Protein 5JBN (pdb70)

InterPro domains:
  IPR001980 Phosphopantetheine adenylyltransferase [MF_00151] (3-159)
  IPR001980 Phosphopantetheine adenylyltransferase [PR01020] (3-21)
  IPR001980 Phosphopantetheine adenylyltransferase [PR01020] (21-42)
  IPR001980 Phosphopantetheine adenylyltransferase [PR01020] (50-74)
  IPR001980 Phosphopantetheine adenylyltransferase [PR01020] (86-102)
  IPR001980 Phosphopantetheine adenylyltransferase [PR01020] (113-135)
  IPR001980 Phosphopantetheine adenylyltransferase [TIGR01510] (4-157)
  IPR001980 Phosphopantetheine adenylyltransferase [cd02163] (4-156)
  IPR004821 Cytidyltransferase-like domain [PF01467] (6-134)
  IPR004821 Cytidyltransferase-like domain [TIGR00125] (4-62)
  IPR014729 Rossmann-like alpha/beta/alpha sandwich fold [G3DSA:3.40.50.620] (1-159)

GO terms:
  GO:0004595 pantetheine-phosphate adenylyltransferase activity (F, EXP)
  GO:0005515 protein binding (F, IPI)
  GO:0004595 pantetheine-phosphate adenylyltransferase activity (F, IDA)
  GO:0015937 coenzyme A biosynthetic process (P, IDA)
  GO:0042802 identical protein binding (F, IDA)

B-factor: mean 29.37, std 10.92, range [15.52, 68.64]

Radius of gyration: 21.49 Å; Cα contacts (8 Å, |Δi|>4): 558; chains: 2; bounding box: 69×44×44 Å

Solvent-accessible surface area: 15123 Å² total; per-residue (Å²): 163,39,80,0,0,13,12,26,36,8,9,0,2,14,30,11,45,31,20,6,0,36,36,0,18,124,12,7,78,46,0,0,0,0,0,22,22,21,107,103,140,177,39,50,3,77,54,150,64,4,26,54,18,0,93,116,12,4,76,131,22,80,47,20,83,16,30,33,11,103,69,93,25,0,68,25,0,96,119,58,136,1,49,0,0,0,39,29,0,56,29,81,24,97,12,87,110,34,3,120,58,2,46,108,9,41,140,58,4,90,98,4,15,5,0,0,0,1,4,28,144,98,34,5,120,53,46,26,77,84,4,42,80,49,13,146,103,177,33,124,10,57,101,45,9,22,110,34,0,35,90,28,5,86,58,50,48,90,126,111,122,57,64,0,0,14,10,26,22,8,8,0,1,4,30,10,43,36,26,7,0,39,36,0,26,117,12,4,56,46,0,0,0,0,0,23,22,20,108,108,142,181,38,51,4,74,47,150,64,6,25,46,12,0,89,108,25,5,69,182,43,82,77,20,66,16,33,32,13,99,76,86,26,1,60,26,0,102,94,40,134,1,51,0,0,0,39,30,1,52,40,77,23,98,23,75,119,36,10,124,58,3,40,109,10,32,144,64,9,80,115,3,16,5,0,0,0,0,5,24,156,105,27,11,150,14,42,25,80,98,6,35,67,52,9,129,132,152,29,116,8,67,101,62,8,21,76,30,0,45,122,24,3,124,88,93,98

Secondary structure (DSSP, 8-state):
--EEEEEE--TT--HHHHHHHHHHHHHSSEEEEEEE--GGG--SS-HHHHHHHHHHHTTT-TTEEEEEE-S-HHHHHHHTT--EEEEE--TT--HHHHHHHHHHHHHH-TTSEEEEE---GGGSS--HHHHHHHHHTT---GGGS-HHHHHHHHHHHHH-/--EEEEEE--TT--HHHHHHHHHHHHHSSEEEEEEE--GGG--SS-HHHHHHHHHHHTTT-TTEEEEEE-S-HHHHHHHTT--EEEEE--TTS-HHHHHHHHHHHHHH-TTSEEEEE---GGGSS--HHHHHHHHHTT---GGGS-HHHHHHHHHH-

Foldseek 3Di:
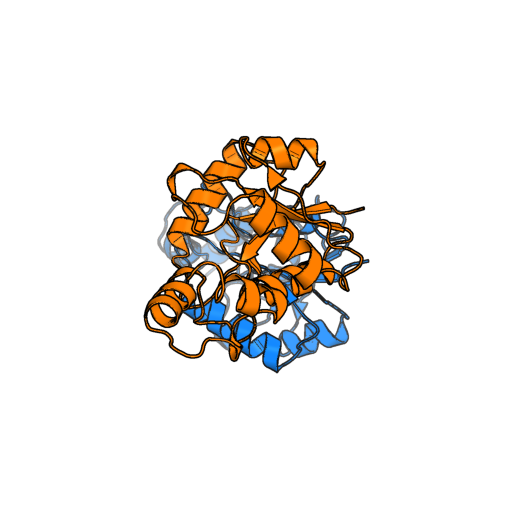DAEEEEEDQPLDPWPQNVQQVVVVVVPGVAYEDEHEQPVVVVRLDGPVVRQVQVCVSCVVPVRYHYYYDHDDPLVVCVVVVHQEYEAEDADPDPVVVVVVVQVVSCVVPVSRHYDYDYGDPVQRDDDVVVLLVQVLVPHDNVVTHDPVVVVVSVVSSVVD/DAEEEEEDQPLPPKVQNVQQVVVVVVPGVAYEDEHEQPVVVVRLDGQVRRQVQVCVVCVVVVRYHYYYDHDDVLVVCVVVVHQEYEDEDAPPDPVVVVVVVQVVSCVSPVSRHYDY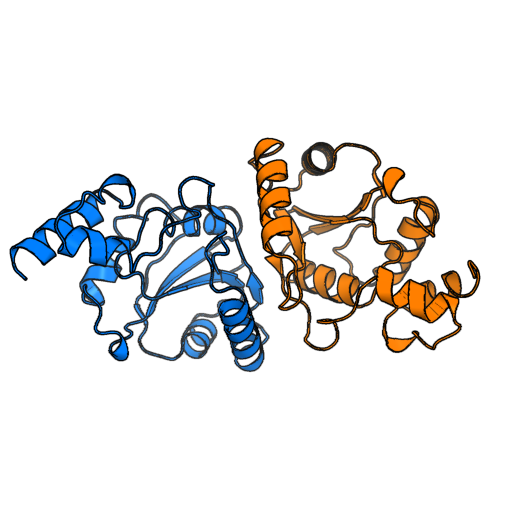DYGDPVCRPDDPVVLLVCVVVVHDPPVIHDPSVVVVSVVSD

Sequence (317 aa):
QKRAIYPGTFDPITNGHIIDDIVTRATQMMFDHVILAIAASPSKKPMFTLEERVALAQQQATAHLGNVEVVVGFSDLMANFARNQHATVLIRGLRAVADFEYEMQLAHMNRHLMPELESVFLLMPSKEWSFISSSSSLVKEVARHQGDVTHFLPENVHQALMAKLAVDQKKRAIYPGTFDPITNGHIDIVTRATQMMFDHVILAIAASPSKKPMFTLEERVALAQQATAHLGNVEVVVGFSDLMANFARNQHATVLIRGLRAVADFEYEMQLAHMNRHLMPELESVVFLMPSSKEWSSFISSSLVKEVARHQGDVTHFLPENVHQALMMAKL

Structure (mmCIF, N/CA/C/O backbone):
data_5JBN
#
_entry.id   5JBN
#
_cell.length_a   136.176
_cell.length_b   136.176
_cell.length_c   136.176
_cell.angle_alpha   90.00
_cell.angle_beta   90.00
_cell.angle_gamma   90.00
#
_symmetry.space_group_name_H-M   'I 2 3'
#
loop_
_entity.id
_entity.type
_entity.pdbx_description
1 polymer 'Phosphopantetheine adenylyltransferase'
2 non-polymer 'SULFATE ION'
3 non-polymer 'DIMETHYL SULFOXIDE'
4 water water
#
loop_
_atom_site.group_PDB
_atom_site.id
_atom_site.type_symbol
_atom_site.label_atom_id
_atom_site.label_alt_id
_atom_site.label_comp_id
_atom_site.label_asym_id
_atom_site.label_entity_id
_atom_site.label_seq_id
_atom_site.pdbx_PDB_ins_code
_atom_site.Cartn_x
_atom_site.Cartn_y
_atom_site.Cartn_z
_atom_site.occupancy
_atom_site.B_iso_or_equiv
_atom_site.auth_seq_id
_atom_site.auth_comp_id
_atom_site.auth_asym_id
_atom_site.auth_atom_id
_atom_site.pdbx_PDB_model_num
ATOM 1 N N . GLN A 1 5 ? 33.460 124.983 200.312 1.00 54.97 2 GLN A N 1
ATOM 2 C CA . GLN A 1 5 ? 32.226 124.564 199.656 1.00 54.60 2 GLN A CA 1
ATOM 3 C C . GLN A 1 5 ? 32.353 123.155 199.066 1.00 51.12 2 GLN A C 1
ATOM 4 O O . GLN A 1 5 ? 32.379 122.176 199.814 1.00 52.03 2 GLN A O 1
ATOM 10 N N . LYS A 1 6 ? 32.440 123.049 197.738 1.00 47.38 3 LYS A N 1
ATOM 11 C CA . LYS A 1 6 ? 32.467 121.736 197.099 1.00 41.84 3 LYS A CA 1
ATOM 12 C C . LYS A 1 6 ? 33.810 121.050 197.331 1.00 36.49 3 LYS A C 1
ATOM 13 O O . LYS A 1 6 ? 34.872 121.628 197.077 1.00 36.51 3 LYS A O 1
ATOM 19 N N . ARG A 1 7 ? 33.758 119.812 197.816 1.00 29.99 4 ARG A N 1
ATOM 20 C CA . ARG A 1 7 ? 34.937 118.967 197.954 1.00 28.60 4 ARG A CA 1
ATOM 21 C C . ARG A 1 7 ? 34.912 117.928 196.844 1.00 23.66 4 ARG A C 1
ATOM 22 O O . ARG A 1 7 ? 33.967 117.136 196.748 1.00 22.23 4 ARG A O 1
ATOM 30 N N . ALA A 1 8 ? 35.938 117.943 196.004 1.00 20.70 5 ALA A N 1
ATOM 31 C CA . ALA A 1 8 ? 36.028 117.034 194.880 1.00 19.04 5 ALA A CA 1
ATOM 32 C C . ALA A 1 8 ? 37.146 116.034 195.132 1.00 20.69 5 ALA A C 1
ATOM 33 O O . ALA A 1 8 ? 38.164 116.371 195.737 1.00 24.88 5 ALA A O 1
ATOM 35 N N . ILE A 1 9 ? 36.945 114.802 194.686 1.00 17.59 6 ILE A N 1
ATOM 36 C CA . ILE A 1 9 ? 37.974 113.776 194.746 1.00 17.19 6 ILE A CA 1
ATOM 37 C C . ILE A 1 9 ? 38.359 113.414 193.317 1.00 16.54 6 ILE A C 1
ATOM 38 O O . ILE A 1 9 ? 37.490 113.275 192.445 1.00 17.70 6 ILE A O 1
ATOM 43 N N . TYR A 1 10 ? 39.663 113.283 193.070 1.00 16.86 7 TYR A N 1
ATOM 44 C CA . TYR A 1 10 ? 40.197 112.901 191.760 1.00 17.02 7 TYR A CA 1
ATOM 45 C C . TYR A 1 10 ? 41.011 111.641 192.017 1.00 16.84 7 TYR A C 1
ATOM 46 O O . TYR A 1 10 ? 42.207 111.724 192.338 1.00 17.87 7 TYR A O 1
ATOM 55 N N . PRO A 1 11 ? 40.404 110.458 191.900 1.00 17.11 8 PRO A N 1
ATOM 56 C CA . PRO A 1 11 ? 41.084 109.222 192.297 1.00 17.66 8 PRO A CA 1
ATOM 57 C C . PRO A 1 11 ? 41.687 108.462 191.131 1.00 17.98 8 PRO A C 1
ATOM 58 O O . PRO A 1 11 ? 41.234 108.592 189.988 1.00 19.94 8 PRO A O 1
ATOM 62 N N . GLY A 1 12 ? 42.700 107.657 191.427 1.00 17.86 9 GLY A N 1
ATOM 63 C CA . GLY A 1 12 ? 43.321 106.806 190.434 1.00 18.61 9 GLY A CA 1
ATOM 64 C C . GLY A 1 12 ? 44.537 106.140 191.034 1.00 18.17 9 GLY A C 1
ATOM 65 O O . GLY A 1 12 ? 44.845 106.307 192.217 1.00 19.16 9 GLY A O 1
ATOM 66 N N . THR A 1 13 ? 45.225 105.369 190.196 1.00 19.52 10 THR A N 1
ATOM 67 C CA . THR A 1 13 ? 46.448 104.727 190.662 1.00 21.17 10 THR A CA 1
ATOM 68 C C . THR A 1 13 ? 47.670 105.634 190.570 1.00 20.71 10 THR A C 1
ATOM 69 O O . THR A 1 13 ? 48.631 105.414 191.314 1.00 21.41 10 THR A O 1
ATOM 73 N N . PHE A 1 14 ? 47.666 106.618 189.672 1.00 20.16 11 PHE A N 1
ATOM 74 C CA . PHE A 1 14 ? 48.743 107.607 189.542 1.00 20.27 11 PHE A CA 1
ATOM 75 C C . PHE A 1 14 ? 50.123 106.963 189.637 1.00 21.13 11 PHE A C 1
ATOM 76 O O . PHE A 1 14 ? 50.934 107.287 190.506 1.00 22.11 11 PHE A O 1
ATOM 84 N N . ASP A 1 15 ? 50.377 106.040 188.712 1.00 21.12 12 ASP A N 1
ATOM 85 C CA . ASP A 1 15 ? 51.557 105.185 188.776 1.00 21.98 12 ASP A CA 1
ATOM 86 C C . ASP A 1 15 ? 52.414 105.283 187.519 1.00 20.97 12 ASP A C 1
ATOM 87 O O . ASP A 1 15 ? 52.410 104.369 186.692 1.00 23.98 12 ASP A O 1
ATOM 92 N N . PRO A 1 16 ? 53.155 106.385 187.355 1.00 20.97 13 PRO A N 1
ATOM 93 C CA . PRO A 1 16 ? 53.210 107.587 188.183 1.00 20.30 13 PRO A CA 1
ATOM 94 C C . PRO A 1 16 ? 52.266 108.655 187.629 1.00 21.33 13 PRO A C 1
ATOM 95 O O . PRO A 1 16 ? 51.676 108.491 186.547 1.00 21.03 13 PRO A O 1
ATOM 99 N N . ILE A 1 17 ? 52.138 109.757 188.372 1.00 20.32 14 ILE A N 1
ATOM 100 C CA . ILE A 1 17 ? 51.411 110.909 187.860 1.00 19.68 14 ILE A CA 1
ATOM 101 C C . ILE A 1 17 ? 52.073 111.425 186.585 1.00 19.41 14 ILE A C 1
ATOM 102 O O . ILE A 1 17 ? 53.306 111.514 186.486 1.00 20.84 14 ILE A O 1
ATOM 107 N N . THR A 1 18 ? 51.248 111.766 185.594 1.00 19.07 15 THR A N 1
ATOM 108 C CA . THR A 1 18 ? 51.723 112.230 184.299 1.00 19.72 15 THR A CA 1
ATOM 109 C C . THR A 1 18 ? 51.246 113.656 184.052 1.00 19.08 15 THR A C 1
ATOM 110 O O . THR A 1 18 ? 50.423 114.202 184.793 1.00 20.21 15 THR A O 1
ATOM 114 N N . ASN A 1 19 ? 51.742 114.243 182.959 1.00 18.35 16 ASN A N 1
ATOM 115 C CA . ASN A 1 19 ? 51.308 115.583 182.585 1.00 19.59 16 ASN A CA 1
ATOM 116 C C . ASN A 1 19 ? 49.818 115.643 182.293 1.00 19.94 16 ASN A C 1
ATOM 117 O O . ASN A 1 19 ? 49.186 116.675 182.538 1.00 19.74 16 ASN A O 1
ATOM 122 N N . GLY A 1 20 ? 49.243 114.565 181.764 1.00 18.78 17 GLY A N 1
ATOM 123 C CA . GLY A 1 20 ? 47.808 114.551 181.538 1.00 18.62 17 GLY A CA 1
ATOM 124 C C . GLY A 1 20 ? 47.027 114.647 182.834 1.00 18.12 17 GLY A C 1
ATOM 125 O O . GLY A 1 20 ? 46.025 115.365 182.915 1.00 19.01 17 GLY A O 1
ATOM 126 N N . HIS A 1 21 ? 47.483 113.936 183.871 1.00 18.40 18 HIS A N 1
ATOM 127 C CA . HIS A 1 21 ? 46.832 114.020 185.176 1.00 19.00 18 HIS A CA 1
ATOM 128 C C . HIS A 1 21 ? 46.995 115.405 185.784 1.00 18.14 18 HIS A C 1
ATOM 129 O O . HIS A 1 21 ? 46.067 115.923 186.416 1.00 19.21 18 HIS A O 1
ATOM 136 N N A ILE A 1 22 ? 48.185 115.999 185.624 0.65 18.43 19 ILE A N 1
ATOM 137 N N B ILE A 1 22 ? 48.161 116.028 185.615 0.35 18.24 19 ILE A N 1
ATOM 138 C CA A ILE A 1 22 ? 48.412 117.369 186.081 0.65 19.91 19 ILE A CA 1
ATOM 139 C CA B ILE A 1 22 ? 48.323 117.380 186.142 0.35 18.86 19 ILE A CA 1
ATOM 140 C C A ILE A 1 22 ? 47.426 118.317 185.414 0.65 18.75 19 ILE A C 1
ATOM 141 C C B ILE A 1 22 ? 47.376 118.342 185.441 0.35 18.81 19 ILE A C 1
ATOM 142 O O A ILE A 1 22 ? 46.817 119.173 186.066 0.65 20.29 19 ILE A O 1
ATOM 143 O O B ILE A 1 22 ? 46.822 119.257 186.061 0.35 20.07 19 ILE A O 1
ATOM 152 N N A ASP A 1 23 ? 47.260 118.172 184.098 0.65 17.99 20 ASP A N 1
ATOM 153 N N B ASP A 1 23 ? 47.163 118.140 184.141 0.35 18.60 20 ASP A N 1
ATOM 154 C CA A ASP A 1 23 ? 46.277 118.955 183.356 0.65 17.16 20 ASP A CA 1
ATOM 155 C CA B ASP A 1 23 ? 46.257 119.009 183.401 0.35 18.80 20 ASP A CA 1
ATOM 156 C C A ASP A 1 23 ? 44.896 118.844 184.001 0.65 17.42 20 ASP A C 1
ATOM 157 C C B ASP A 1 23 ? 44.820 118.838 183.878 0.35 18.48 20 ASP A C 1
ATOM 158 O O A ASP A 1 23 ? 44.266 119.860 184.333 0.65 16.76 20 ASP A O 1
ATOM 159 O O B ASP A 1 23 ? 44.062 119.813 183.956 0.35 19.92 20 ASP A O 1
ATOM 168 N N . ILE A 1 24 ? 44.429 117.610 184.224 1.00 17.75 21 ILE A N 1
ATOM 169 C CA . ILE A 1 24 ? 43.072 117.398 184.726 1.00 17.86 21 ILE A CA 1
ATOM 170 C C . ILE A 1 24 ? 42.915 117.985 186.121 1.00 17.92 21 ILE A C 1
ATOM 171 O O . ILE A 1 24 ? 41.923 118.658 186.415 1.00 19.42 21 ILE A O 1
ATOM 176 N N . VAL A 1 25 ? 43.888 117.740 187.005 1.00 18.55 22 VAL A N 1
ATOM 177 C CA . VAL A 1 25 ? 43.722 118.249 188.364 1.00 18.73 22 VAL A CA 1
ATOM 178 C C . VAL A 1 25 ? 43.778 119.769 188.380 1.00 19.75 22 VAL A C 1
ATOM 179 O O . VAL A 1 25 ? 43.100 120.407 189.196 1.00 21.66 22 VAL A O 1
ATOM 183 N N . THR A 1 26 ? 44.553 120.374 187.468 1.00 19.81 23 THR A N 1
ATOM 184 C CA . THR A 1 26 ? 44.583 121.830 187.368 1.00 20.59 23 THR A CA 1
ATOM 185 C C . THR A 1 26 ? 43.217 122.373 186.959 1.00 21.61 23 THR A C 1
ATOM 186 O O . THR A 1 26 ? 42.715 123.328 187.557 1.00 22.90 23 THR A O 1
ATOM 190 N N . ARG A 1 27 ? 42.583 121.756 185.957 1.00 19.66 24 ARG A N 1
ATOM 191 C CA . ARG A 1 27 ? 41.232 122.167 185.578 1.00 21.10 24 ARG A CA 1
ATOM 192 C C . ARG A 1 27 ? 40.255 121.989 186.733 1.00 21.97 24 ARG A C 1
ATOM 193 O O . ARG A 1 27 ? 39.363 122.823 186.939 1.00 23.40 24 ARG A O 1
ATOM 201 N N . ALA A 1 28 ? 40.401 120.906 187.495 1.00 21.02 25 ALA A N 1
ATOM 202 C CA . ALA A 1 28 ? 39.480 120.646 188.595 1.00 21.78 25 ALA A CA 1
ATOM 203 C C . ALA A 1 28 ? 39.593 121.715 189.676 1.00 24.52 25 ALA A C 1
ATOM 204 O O . ALA A 1 28 ? 38.577 122.158 190.228 1.00 26.00 25 ALA A O 1
ATOM 206 N N . THR A 1 29 ? 40.817 122.151 189.990 1.00 27.01 26 THR A N 1
ATOM 207 C CA . THR A 1 29 ? 40.980 123.173 191.021 1.00 29.23 26 THR A CA 1
ATOM 208 C C . THR A 1 29 ? 40.464 124.527 190.578 1.00 30.28 26 THR A C 1
ATOM 209 O O . THR A 1 29 ? 40.141 125.363 191.429 1.00 33.24 26 THR A O 1
ATOM 213 N N . GLN A 1 30 ? 40.394 124.771 189.272 1.00 29.71 27 GLN A N 1
ATOM 214 C CA . GLN A 1 30 ? 39.818 126.023 188.801 1.00 32.71 27 GLN A CA 1
ATOM 215 C C . GLN A 1 30 ? 38.303 126.013 188.940 1.00 31.25 27 GLN A C 1
ATOM 216 O O . GLN A 1 30 ? 37.677 127.080 189.000 1.00 33.59 27 GLN A O 1
ATOM 222 N N A MET A 1 31 ? 37.715 124.825 189.058 0.81 29.00 28 MET A N 1
ATOM 223 N N B MET A 1 31 ? 37.694 124.833 188.991 0.19 29.38 28 MET A N 1
ATOM 224 C CA A MET A 1 31 ? 36.273 124.635 189.077 0.81 27.59 28 MET A CA 1
ATOM 225 C CA B MET A 1 31 ? 36.249 124.748 189.151 0.19 27.73 28 MET A CA 1
ATOM 226 C C A MET A 1 31 ? 35.709 124.408 190.473 0.81 27.09 28 MET A C 1
ATOM 227 C C B MET A 1 31 ? 35.844 124.666 190.616 0.19 27.17 28 MET A C 1
ATOM 228 O O A MET A 1 31 ? 34.581 124.828 190.746 0.81 28.62 28 MET A O 1
ATOM 229 O O B MET A 1 31 ? 34.981 125.419 191.073 0.19 27.30 28 MET A O 1
ATOM 238 N N . PHE A 1 32 ? 36.463 123.759 191.358 1.00 26.13 29 PHE A N 1
ATOM 239 C CA . PHE A 1 32 ? 35.980 123.359 192.669 1.00 27.20 29 PHE A CA 1
ATOM 240 C C . PHE A 1 32 ? 36.916 123.861 193.762 1.00 30.89 29 PHE A C 1
ATOM 241 O O . PHE A 1 32 ? 38.117 124.031 193.545 1.00 32.79 29 PHE A O 1
ATOM 249 N N . ASP A 1 33 ? 36.349 124.102 194.950 1.00 34.54 30 ASP A N 1
ATOM 250 C CA . ASP A 1 33 ? 37.091 124.803 195.997 1.00 40.17 30 ASP A CA 1
ATOM 251 C C . ASP A 1 33 ? 38.244 123.967 196.543 1.00 38.58 30 ASP A C 1
ATOM 252 O O . ASP A 1 33 ? 39.330 124.495 196.808 1.00 38.52 30 ASP A O 1
ATOM 257 N N . HIS A 1 34 ? 38.028 122.670 196.741 1.00 35.07 31 HIS A N 1
ATOM 258 C CA . HIS A 1 34 ? 39.057 121.802 197.288 1.00 34.65 31 HIS A CA 1
ATOM 259 C C . HIS A 1 34 ? 39.059 120.502 196.507 1.00 28.38 31 HIS A C 1
ATOM 260 O O . HIS A 1 34 ? 38.000 119.910 196.291 1.00 25.43 31 HIS A O 1
ATOM 267 N N . VAL A 1 35 ? 40.242 120.054 196.099 1.00 26.82 32 VAL A N 1
ATOM 268 C CA . VAL A 1 35 ? 40.388 118.823 195.331 1.00 27.16 32 VAL A CA 1
ATOM 269 C C . VAL A 1 35 ? 41.331 117.895 196.079 1.00 26.56 32 VAL A C 1
ATOM 270 O O . VAL A 1 35 ? 42.474 118.268 196.375 1.00 28.71 32 VAL A O 1
ATOM 274 N N . ILE A 1 36 ? 40.854 116.693 196.380 1.00 26.65 33 ILE A N 1
ATOM 275 C CA . ILE A 1 36 ? 41.682 115.620 196.918 1.00 26.78 33 ILE A CA 1
ATOM 276 C C . ILE A 1 36 ? 42.156 114.763 195.749 1.00 22.82 33 ILE A C 1
ATOM 277 O O . ILE A 1 36 ? 41.349 114.106 195.086 1.00 21.41 33 ILE A O 1
ATOM 282 N N . LEU A 1 37 ? 43.458 114.771 195.483 1.00 21.09 34 LEU A N 1
ATOM 283 C CA . LEU A 1 37 ? 44.043 113.836 194.526 1.00 20.32 34 LEU A CA 1
ATOM 284 C C . LEU A 1 37 ? 44.324 112.559 195.304 1.00 20.96 34 LEU A C 1
ATOM 285 O O . LEU A 1 37 ? 45.198 112.531 196.168 1.00 22.56 34 LEU A O 1
ATOM 290 N N . ALA A 1 38 ? 43.554 111.518 195.031 1.00 19.87 35 ALA A N 1
ATOM 291 C CA . ALA A 1 38 ? 43.489 110.344 195.885 1.00 20.15 35 ALA A CA 1
ATOM 292 C C . ALA A 1 38 ? 44.110 109.174 195.140 1.00 20.04 35 ALA A C 1
ATOM 293 O O . ALA A 1 38 ? 43.635 108.805 194.061 1.00 19.37 35 ALA A O 1
ATOM 295 N N . ILE A 1 39 ? 45.132 108.571 195.737 1.00 20.63 36 ILE A N 1
ATOM 296 C CA . ILE A 1 39 ? 45.933 107.543 195.086 1.00 20.62 36 ILE A CA 1
ATOM 297 C C . ILE A 1 39 ? 45.564 106.192 195.686 1.00 20.47 36 ILE A C 1
ATOM 298 O O . ILE A 1 39 ? 45.811 105.935 196.870 1.00 21.52 36 ILE A O 1
ATOM 303 N N . ALA A 1 40 ? 44.980 105.322 194.866 1.00 20.81 37 ALA A N 1
ATOM 304 C CA . ALA A 1 40 ? 44.625 103.978 195.304 1.00 21.70 37 ALA A CA 1
ATOM 305 C C . ALA A 1 40 ? 45.864 103.095 195.363 1.00 24.35 37 ALA A C 1
ATOM 306 O O . ALA A 1 40 ? 46.688 103.094 194.444 1.00 25.67 37 ALA A O 1
ATOM 308 N N . ALA A 1 41 ? 45.977 102.322 196.445 1.00 26.61 38 ALA A N 1
ATOM 309 C CA . ALA A 1 41 ? 47.117 101.423 196.601 1.00 29.87 38 ALA A CA 1
ATOM 310 C C . ALA A 1 41 ? 47.233 100.462 195.423 1.00 33.33 38 ALA A C 1
ATOM 311 O O . ALA A 1 41 ? 48.309 100.312 194.835 1.00 32.66 38 ALA A O 1
ATOM 313 N N . SER A 1 42 ? 46.132 99.797 195.066 1.00 36.86 39 SER A N 1
ATOM 314 C CA . SER A 1 42 ? 46.031 98.929 193.894 1.00 40.85 39 SER A CA 1
ATOM 315 C C . SER A 1 42 ? 47.100 97.844 193.844 1.00 43.27 39 SER A C 1
ATOM 316 O O . SER A 1 42 ? 47.779 97.706 192.819 1.00 43.15 39 SER A O 1
ATOM 319 N N . PRO A 1 43 ? 47.271 97.038 194.895 1.00 45.95 40 PRO A N 1
ATOM 320 C CA . PRO A 1 43 ? 48.325 96.010 194.843 1.00 47.83 40 PRO A CA 1
ATOM 321 C C . PRO A 1 43 ? 48.128 94.984 193.739 1.00 49.99 40 PRO A C 1
ATOM 322 O O . PRO A 1 43 ? 49.115 94.417 193.254 1.00 50.25 40 PRO A O 1
ATOM 326 N N . SER A 1 44 ? 46.884 94.742 193.313 1.00 51.71 41 SER A N 1
ATOM 327 C CA . SER A 1 44 ? 46.631 93.737 192.283 1.00 52.49 41 SER A CA 1
ATOM 328 C C . SER A 1 44 ? 47.285 94.105 190.958 1.00 51.77 41 SER A C 1
ATOM 329 O O . SER A 1 44 ? 47.654 93.217 190.181 1.00 52.07 41 SER A O 1
ATOM 332 N N . LYS A 1 45 ? 47.435 95.400 190.680 1.00 49.91 42 LYS A N 1
ATOM 333 C CA . LYS A 1 45 ? 48.088 95.842 189.457 1.00 48.53 42 LYS A CA 1
ATOM 334 C C . LYS A 1 45 ? 49.604 95.748 189.528 1.00 46.36 42 LYS A C 1
ATOM 335 O O . LYS A 1 45 ? 50.262 95.967 188.504 1.00 47.36 42 LYS A O 1
ATOM 341 N N . LYS A 1 46 ? 50.165 95.422 190.699 1.00 43.02 43 LYS A N 1
ATOM 342 C CA . LYS A 1 46 ? 51.607 95.413 190.920 1.00 41.87 43 LYS A CA 1
ATOM 343 C C . LYS A 1 46 ? 52.206 96.722 190.420 1.00 37.28 43 LYS A C 1
ATOM 344 O O . LYS A 1 46 ? 52.925 96.735 189.412 1.00 36.73 43 LYS A O 1
ATOM 350 N N . PRO A 1 47 ? 51.918 97.840 191.086 1.00 33.38 44 PRO A N 1
ATOM 351 C CA . PRO A 1 47 ? 52.353 99.138 190.564 1.00 30.98 44 PRO A CA 1
ATOM 352 C C . PRO A 1 47 ? 53.868 99.238 190.505 1.00 30.39 44 PRO A C 1
ATOM 353 O O . PRO A 1 47 ? 54.591 98.633 191.301 1.00 31.39 44 PRO A O 1
ATOM 357 N N . MET A 1 48 ? 54.341 100.017 189.535 1.00 27.40 45 MET A N 1
ATOM 358 C CA . MET A 1 48 ? 55.773 100.251 189.403 1.00 28.05 45 MET A CA 1
ATOM 359 C C . MET A 1 48 ? 56.325 100.984 190.621 1.00 28.10 45 MET A C 1
ATOM 360 O O . MET A 1 48 ? 57.421 100.668 191.107 1.00 29.51 45 MET A O 1
ATOM 365 N N . PHE A 1 49 ? 55.580 101.957 191.128 1.00 26.20 46 PHE A N 1
ATOM 366 C CA . PHE A 1 49 ? 55.980 102.752 192.278 1.00 26.07 46 PHE A CA 1
ATOM 367 C C . PHE A 1 49 ? 55.134 102.383 193.489 1.00 27.81 46 PHE A C 1
ATOM 368 O O . PHE A 1 49 ? 53.929 102.140 193.369 1.00 27.77 46 PHE A O 1
ATOM 376 N N . THR A 1 50 ? 55.770 102.339 194.654 1.00 29.07 47 THR A N 1
ATOM 377 C CA . THR A 1 50 ? 55.023 102.110 195.880 1.00 28.63 47 THR A CA 1
ATOM 378 C C . THR A 1 50 ? 54.046 103.259 196.114 1.00 28.71 47 THR A C 1
ATOM 379 O O . THR A 1 50 ? 54.166 104.342 195.535 1.00 28.79 47 THR A O 1
ATOM 383 N N . LEU A 1 51 ? 53.077 103.022 197.002 1.00 30.22 48 LEU A N 1
ATOM 384 C CA . LEU A 1 51 ? 52.126 104.083 197.328 1.00 30.53 48 LEU A CA 1
ATOM 385 C C . LEU A 1 51 ? 52.840 105.304 197.899 1.00 31.09 48 LEU A C 1
ATOM 386 O O . LEU A 1 51 ? 52.531 106.443 197.527 1.00 30.73 48 LEU A O 1
ATOM 391 N N . GLU A 1 52 ? 53.814 105.084 198.789 1.00 32.04 49 GLU A N 1
ATOM 392 C CA . GLU A 1 52 ? 54.581 106.200 199.334 1.00 33.27 49 GLU A CA 1
ATOM 393 C C . GLU A 1 52 ? 55.268 107.001 198.233 1.00 30.76 49 GLU A C 1
ATOM 394 O O . GLU A 1 52 ? 55.245 108.238 198.247 1.00 29.86 49 GLU A O 1
ATOM 400 N N . GLU A 1 53 ? 55.886 106.314 197.264 1.00 28.31 50 GLU A N 1
ATOM 401 C CA . GLU A 1 53 ? 56.544 107.025 196.172 1.00 28.83 50 GLU A CA 1
ATOM 402 C C . GLU A 1 53 ? 55.531 107.787 195.330 1.00 26.25 50 GLU A C 1
ATOM 403 O O . GLU A 1 53 ? 55.763 108.942 194.952 1.00 25.79 50 GLU A O 1
ATOM 409 N N . ARG A 1 54 ? 54.393 107.159 195.038 1.00 24.34 51 ARG A N 1
ATOM 410 C CA . ARG A 1 54 ? 53.387 107.810 194.211 1.00 23.94 51 ARG A CA 1
ATOM 411 C C . ARG A 1 54 ? 52.826 109.046 194.900 1.00 24.63 51 ARG A C 1
ATOM 412 O O . ARG A 1 54 ? 52.611 110.081 194.257 1.00 24.25 51 ARG A O 1
ATOM 420 N N . VAL A 1 55 ? 52.578 108.956 196.209 1.00 24.86 52 VAL A N 1
ATOM 421 C CA . VAL A 1 55 ? 52.109 110.119 196.950 1.00 26.22 52 VAL A CA 1
ATOM 422 C C . VAL A 1 55 ? 53.155 111.228 196.939 1.00 27.05 52 VAL A C 1
ATOM 423 O O . VAL A 1 55 ? 52.830 112.402 196.714 1.00 26.81 52 VAL A O 1
ATOM 427 N N . ALA A 1 56 ? 54.425 110.878 197.178 1.00 26.87 53 ALA A N 1
ATOM 428 C CA . ALA A 1 56 ? 55.474 111.892 197.202 1.00 27.26 53 ALA A CA 1
ATOM 429 C C . ALA A 1 56 ? 55.612 112.572 195.844 1.00 26.76 53 ALA A C 1
ATOM 430 O O . ALA A 1 56 ? 55.737 113.801 195.762 1.00 28.42 53 ALA A O 1
ATOM 432 N N . LEU A 1 57 ? 55.575 111.789 194.766 1.00 24.42 54 LEU A N 1
ATOM 433 C CA . LEU A 1 57 ? 55.704 112.365 193.431 1.00 25.82 54 LEU A CA 1
ATOM 434 C C . LEU A 1 57 ? 54.535 113.285 193.113 1.00 25.50 54 LEU A C 1
ATOM 435 O O . LEU A 1 57 ? 54.725 114.374 192.551 1.00 25.70 54 LEU A O 1
ATOM 440 N N . ALA A 1 58 ? 53.316 112.857 193.457 1.00 23.79 55 ALA A N 1
ATOM 441 C CA . ALA A 1 58 ? 52.137 113.675 193.197 1.00 23.41 55 ALA A CA 1
ATOM 442 C C . ALA A 1 58 ? 52.140 114.933 194.054 1.00 24.53 55 ALA A C 1
ATOM 443 O O . ALA A 1 58 ? 51.716 116.000 193.593 1.00 25.68 55 ALA A O 1
ATOM 445 N N . GLN A 1 59 ? 52.607 114.827 195.302 1.00 25.49 56 GLN A N 1
ATOM 446 C CA . GLN A 1 59 ? 52.708 116.006 196.156 1.00 27.97 56 GLN A CA 1
ATOM 447 C C . GLN A 1 59 ? 53.630 117.047 195.536 1.00 28.02 56 GLN A C 1
ATOM 448 O O . GLN A 1 59 ? 53.275 118.227 195.434 1.00 29.53 56 GLN A O 1
ATOM 454 N N A GLN A 1 60 ? 54.825 116.630 195.112 0.49 27.14 57 GLN A N 1
ATOM 455 N N B GLN A 1 60 ? 54.822 116.622 195.112 0.51 27.03 57 GLN A N 1
ATOM 456 C CA A GLN A 1 60 ? 55.763 117.584 194.527 0.49 28.47 57 GLN A CA 1
ATOM 457 C CA B GLN A 1 60 ? 55.777 117.552 194.517 0.51 28.25 57 GLN A CA 1
ATOM 458 C C A GLN A 1 60 ? 55.222 118.163 193.226 0.49 28.46 57 GLN A C 1
ATOM 459 C C B GLN A 1 60 ? 55.230 118.151 193.229 0.51 28.30 57 GLN A C 1
ATOM 460 O O A GLN A 1 60 ? 55.354 119.366 192.970 0.49 29.38 57 GLN A O 1
ATOM 461 O O B GLN A 1 60 ? 55.371 119.355 192.984 0.51 29.26 57 GLN A O 1
ATOM 472 N N . ALA A 1 61 ? 54.590 117.328 192.399 1.00 27.69 58 ALA A N 1
ATOM 473 C CA . ALA A 1 61 ? 54.106 117.803 191.109 1.00 28.67 58 ALA A CA 1
ATOM 474 C C . ALA A 1 61 ? 52.899 118.731 191.222 1.00 28.94 58 ALA A C 1
ATOM 475 O O . ALA A 1 61 ? 52.625 119.474 190.275 1.00 30.18 58 ALA A O 1
ATOM 477 N N . THR A 1 62 ? 52.184 118.723 192.351 1.00 28.21 59 THR A N 1
ATOM 478 C CA . THR A 1 62 ? 51.037 119.605 192.548 1.00 29.61 59 THR A CA 1
ATOM 479 C C . THR A 1 62 ? 51.281 120.651 193.626 1.00 33.15 59 THR A C 1
ATOM 480 O O . THR A 1 62 ? 50.332 121.311 194.062 1.00 33.41 59 THR A O 1
ATOM 484 N N . ALA A 1 63 ? 52.531 120.821 194.060 1.00 34.96 60 ALA A N 1
ATOM 485 C CA . ALA A 1 63 ? 52.821 121.751 195.148 1.00 37.59 60 ALA A CA 1
ATOM 486 C C . ALA A 1 63 ? 52.389 123.173 194.814 1.00 41.10 60 ALA A C 1
ATOM 487 O O . ALA A 1 63 ? 52.017 123.933 195.715 1.00 43.00 60 ALA A O 1
ATOM 489 N N . HIS A 1 64 ? 52.422 123.548 193.535 1.00 42.54 61 HIS A N 1
ATOM 490 C CA . HIS A 1 64 ? 52.026 124.886 193.112 1.00 45.87 61 HIS A CA 1
ATOM 491 C C . HIS A 1 64 ? 50.516 125.095 193.118 1.00 44.06 61 HIS A C 1
ATOM 492 O O . HIS A 1 64 ? 50.068 126.239 192.976 1.00 44.31 61 HIS A O 1
ATOM 499 N N . LEU A 1 65 ? 49.725 124.036 193.275 1.00 41.83 62 LEU A N 1
ATOM 500 C CA . LEU A 1 65 ? 48.269 124.134 193.279 1.00 40.10 62 LEU A CA 1
ATOM 501 C C . LEU A 1 65 ? 47.796 124.137 194.729 1.00 40.58 62 LEU A C 1
ATOM 502 O O . LEU A 1 65 ? 47.799 123.096 195.393 1.00 41.02 62 LEU A O 1
ATOM 507 N N . GLY A 1 66 ? 47.370 125.305 195.211 1.00 41.57 63 GLY A N 1
ATOM 508 C CA . GLY A 1 66 ? 47.167 125.478 196.641 1.00 41.79 63 GLY A CA 1
ATOM 509 C C . GLY A 1 66 ? 46.031 124.643 197.201 1.00 42.87 63 GLY A C 1
ATOM 510 O O . GLY A 1 66 ? 46.084 124.202 198.353 1.00 43.76 63 GLY A O 1
ATOM 511 N N . ASN A 1 67 ? 44.988 124.415 196.404 1.00 40.48 64 ASN A N 1
ATOM 512 C CA . ASN A 1 67 ? 43.804 123.725 196.898 1.00 40.97 64 ASN A CA 1
ATOM 513 C C . ASN A 1 67 ? 43.777 122.243 196.530 1.00 36.11 64 ASN A C 1
ATOM 514 O O . ASN A 1 67 ? 42.700 121.638 196.505 1.00 35.62 64 ASN A O 1
ATOM 519 N N . VAL A 1 68 ? 44.936 121.648 196.256 1.00 34.67 65 VAL A N 1
ATOM 520 C CA . VAL A 1 68 ? 45.063 120.213 196.024 1.00 34.39 65 VAL A CA 1
ATOM 521 C C . VAL A 1 68 ? 45.701 119.591 197.253 1.00 33.78 65 VAL A C 1
ATOM 522 O O . VAL A 1 68 ? 46.719 120.086 197.746 1.00 35.66 65 VAL A O 1
ATOM 526 N N . GLU A 1 69 ? 45.114 118.503 197.735 1.00 32.33 66 GLU A N 1
ATOM 527 C CA . GLU A 1 69 ? 45.710 117.685 198.780 1.00 34.16 66 GLU A CA 1
ATOM 528 C C . GLU A 1 69 ? 45.851 116.270 198.243 1.00 30.62 66 GLU A C 1
ATOM 529 O O . GLU A 1 69 ? 44.881 115.696 197.742 1.00 30.86 66 GLU A O 1
ATOM 535 N N . VAL A 1 70 ? 47.052 115.716 198.337 1.00 26.69 67 VAL A N 1
ATOM 536 C CA . VAL A 1 70 ? 47.319 114.355 197.896 1.00 26.37 67 VAL A CA 1
ATOM 537 C C . VAL A 1 70 ? 47.205 113.422 199.092 1.00 26.37 67 VAL A C 1
ATOM 538 O O . VAL A 1 70 ? 47.810 113.670 200.145 1.00 28.09 67 VAL A O 1
ATOM 542 N N A VAL A 1 71 ? 46.423 112.364 198.930 0.47 25.05 68 VAL A N 1
ATOM 543 N N B VAL A 1 71 ? 46.458 112.330 198.935 0.53 25.37 68 VAL A N 1
ATOM 544 C CA A VAL A 1 71 ? 46.259 111.330 199.937 0.47 25.03 68 VAL A CA 1
ATOM 545 C CA B VAL A 1 71 ? 46.336 111.341 200.006 0.53 26.32 68 VAL A CA 1
ATOM 546 C C A VAL A 1 71 ? 46.397 109.990 199.233 0.47 25.83 68 VAL A C 1
ATOM 547 C C B VAL A 1 71 ? 46.125 109.960 199.402 0.53 25.85 68 VAL A C 1
ATOM 548 O O A VAL A 1 71 ? 46.171 109.878 198.023 0.47 25.80 68 VAL A O 1
ATOM 549 O O B VAL A 1 71 ? 45.382 109.789 198.429 0.53 25.06 68 VAL A O 1
ATOM 556 N N . GLY A 1 72 ? 46.789 108.972 199.992 1.00 25.66 69 GLY A N 1
ATOM 557 C CA . GLY A 1 72 ? 46.660 107.599 199.560 1.00 25.33 69 GLY A CA 1
ATOM 558 C C . GLY A 1 72 ? 45.508 106.925 200.285 1.00 25.43 69 GLY A C 1
ATOM 559 O O . GLY A 1 72 ? 45.156 107.292 201.403 1.00 27.05 69 GLY A O 1
ATOM 560 N N . PHE A 1 73 ? 44.909 105.932 199.632 1.00 24.65 70 PHE A N 1
ATOM 561 C CA . PHE A 1 73 ? 43.823 105.184 200.244 1.00 24.79 70 PHE A CA 1
ATOM 562 C C . PHE A 1 73 ? 43.890 103.738 199.779 1.00 25.04 70 PHE A C 1
ATOM 563 O O . PHE A 1 73 ? 44.339 103.447 198.669 1.00 24.80 70 PHE A O 1
ATOM 571 N N . SER A 1 74 ? 43.453 102.831 200.646 1.00 26.96 71 SER A N 1
ATOM 572 C CA . SER A 1 74 ? 43.519 101.410 200.350 1.00 28.91 71 SER A CA 1
ATOM 573 C C . SER A 1 74 ? 42.153 100.754 200.359 1.00 28.82 71 SER A C 1
ATOM 574 O O . SER A 1 74 ? 42.064 99.545 200.112 1.00 30.69 71 SER A O 1
ATOM 577 N N . ASP A 1 75 ? 41.094 101.510 200.638 1.00 25.01 72 ASP A N 1
ATOM 578 C CA . ASP A 1 75 ? 39.740 100.987 200.623 1.00 26.09 72 ASP A CA 1
ATOM 579 C C . ASP A 1 75 ? 39.087 101.197 199.255 1.00 24.12 72 ASP A C 1
ATOM 580 O O . ASP A 1 75 ? 39.682 101.734 198.317 1.00 26.51 72 ASP A O 1
ATOM 585 N N . LEU A 1 76 ? 37.841 100.735 199.135 1.00 22.30 73 LEU A N 1
ATOM 586 C CA . LEU A 1 76 ? 37.009 101.078 197.989 1.00 20.03 73 LEU A CA 1
ATOM 587 C C . LEU A 1 76 ? 36.939 102.593 197.853 1.00 18.32 73 LEU A C 1
ATOM 588 O O . LEU A 1 76 ? 36.724 103.297 198.846 1.00 18.21 73 LEU A O 1
ATOM 593 N N . MET A 1 77 ? 37.131 103.092 196.626 1.00 17.39 74 MET A N 1
ATOM 594 C CA . MET A 1 77 ? 37.130 104.534 196.414 1.00 17.03 74 MET A CA 1
ATOM 595 C C . MET A 1 77 ? 35.875 105.187 196.991 1.00 16.31 74 MET A C 1
ATOM 596 O O . MET A 1 77 ? 35.961 106.186 197.711 1.00 17.42 74 MET A O 1
ATOM 601 N N . ALA A 1 78 ? 34.695 104.617 196.720 1.00 16.02 75 ALA A N 1
ATOM 602 C CA . ALA A 1 78 ? 33.465 105.227 197.223 1.00 15.69 75 ALA A CA 1
ATOM 603 C C . ALA A 1 78 ? 33.418 105.246 198.749 1.00 16.20 75 ALA A C 1
ATOM 604 O O . ALA A 1 78 ? 32.894 106.198 199.341 1.00 18.14 75 ALA A O 1
ATOM 606 N N . ASN A 1 79 ? 33.924 104.195 199.415 1.00 16.58 76 ASN A N 1
ATOM 607 C CA . ASN A 1 79 ? 33.959 104.219 200.881 1.00 16.69 76 ASN A CA 1
ATOM 608 C C . ASN A 1 79 ? 34.862 105.339 201.392 1.00 17.40 76 ASN A C 1
ATOM 609 O O . ASN A 1 79 ? 34.535 106.011 202.379 1.00 18.33 76 ASN A O 1
ATOM 614 N N . PHE A 1 80 ? 36.003 105.552 200.730 1.00 16.99 77 PHE A N 1
ATOM 615 C CA . PHE A 1 80 ? 36.898 106.646 201.097 1.00 18.16 77 PHE A CA 1
ATOM 616 C C . PHE A 1 80 ? 36.242 107.997 200.832 1.00 18.43 77 PHE A C 1
ATOM 617 O O . PHE A 1 80 ? 36.230 108.873 201.707 1.00 19.65 77 PHE A O 1
ATOM 625 N N . ALA A 1 81 ? 35.675 108.176 199.631 1.00 17.62 78 ALA A N 1
ATOM 626 C CA . ALA A 1 81 ? 34.999 109.424 199.289 1.00 17.74 78 ALA A CA 1
ATOM 627 C C . ALA A 1 81 ? 33.906 109.754 200.297 1.00 17.68 78 ALA A C 1
ATOM 628 O O . ALA A 1 81 ? 33.731 110.916 200.678 1.00 19.16 78 ALA A O 1
ATOM 630 N N . ARG A 1 82 ? 33.145 108.749 200.728 1.00 17.54 79 ARG A N 1
ATOM 631 C CA . ARG A 1 82 ? 32.083 109.008 201.695 1.00 17.77 79 ARG A CA 1
ATOM 632 C C . ARG A 1 82 ? 32.659 109.488 203.019 1.00 17.83 79 ARG A C 1
ATOM 633 O O . ARG A 1 82 ? 32.169 110.463 203.600 1.00 20.14 79 ARG A O 1
ATOM 641 N N . ASN A 1 83 ? 33.694 108.811 203.521 1.00 18.47 80 ASN A N 1
ATOM 642 C CA . ASN A 1 83 ? 34.238 109.199 204.817 1.00 20.83 80 ASN A CA 1
ATOM 643 C C . ASN A 1 83 ? 34.921 110.558 204.756 1.00 22.88 80 ASN A C 1
ATOM 644 O O . ASN A 1 83 ? 34.980 111.257 205.774 1.00 24.21 80 ASN A O 1
ATOM 649 N N . GLN A 1 84 ? 35.412 110.954 203.580 1.00 21.88 81 GLN A N 1
ATOM 650 C CA . GLN A 1 84 ? 36.036 112.254 203.381 1.00 22.57 81 GLN A CA 1
ATOM 651 C C . GLN A 1 84 ? 35.046 113.341 202.994 1.00 23.11 81 GLN A C 1
ATOM 652 O O . GLN A 1 84 ? 35.452 114.495 202.837 1.00 25.80 81 GLN A O 1
ATOM 658 N N . HIS A 1 85 ? 33.770 113.000 202.833 1.00 21.90 82 HIS A N 1
ATOM 659 C CA . HIS A 1 85 ? 32.719 113.974 202.525 1.00 23.71 82 HIS A CA 1
ATOM 660 C C . HIS A 1 85 ? 32.919 114.646 201.166 1.00 22.23 82 HIS A C 1
ATOM 661 O O . HIS A 1 85 ? 32.626 115.828 200.988 1.00 22.70 82 HIS A O 1
ATOM 668 N N . ALA A 1 86 ? 33.413 113.888 200.190 1.00 20.36 83 ALA A N 1
ATOM 669 C CA . ALA A 1 86 ? 33.486 114.403 198.831 1.00 18.29 83 ALA A CA 1
ATOM 670 C C . ALA A 1 86 ? 32.106 114.324 198.186 1.00 20.04 83 ALA A C 1
ATOM 671 O O . ALA A 1 86 ? 31.342 113.391 198.440 1.00 21.05 83 ALA A O 1
ATOM 673 N N . THR A 1 87 ? 31.775 115.319 197.360 1.00 19.24 84 THR A N 1
ATOM 674 C CA . THR A 1 87 ? 30.514 115.297 196.626 1.00 20.44 84 THR A CA 1
ATOM 675 C C . THR A 1 87 ? 30.690 115.361 195.120 1.00 18.09 84 THR A C 1
ATOM 676 O O . THR A 1 87 ? 29.694 115.283 194.389 1.00 19.84 84 THR A O 1
ATOM 680 N N . VAL A 1 88 ? 31.917 115.527 194.641 1.00 17.04 85 VAL A N 1
ATOM 681 C CA . VAL A 1 88 ? 32.223 115.581 193.219 1.00 17.94 85 VAL A CA 1
ATOM 682 C C . VAL A 1 88 ? 33.352 114.600 192.953 1.00 17.06 85 VAL A C 1
ATOM 683 O O . VAL A 1 88 ? 34.347 114.584 193.685 1.00 18.02 85 VAL A O 1
ATOM 687 N N . LEU A 1 89 ? 33.187 113.773 191.922 1.00 16.35 86 LEU A N 1
ATOM 688 C CA . LEU A 1 89 ? 34.150 112.747 191.541 1.00 15.53 86 LEU A CA 1
ATOM 689 C C . LEU A 1 89 ? 34.711 113.127 190.172 1.00 15.71 86 LEU A C 1
ATOM 690 O O . LEU A 1 89 ? 33.995 113.070 189.163 1.00 16.20 86 LEU A O 1
ATOM 695 N N . ILE A 1 90 ? 35.987 113.524 190.141 1.00 16.67 87 ILE A N 1
ATOM 696 C CA . ILE A 1 90 ? 36.642 113.991 188.914 1.00 17.05 87 ILE A CA 1
ATOM 697 C C . ILE A 1 90 ? 37.131 112.802 188.102 1.00 16.35 87 ILE A C 1
ATOM 698 O O . ILE A 1 90 ? 37.913 111.979 188.596 1.00 17.35 87 ILE A O 1
ATOM 703 N N . ARG A 1 91 ? 36.725 112.743 186.832 1.00 17.04 88 ARG A N 1
ATOM 704 C CA . ARG A 1 91 ? 37.227 111.761 185.879 1.00 16.87 88 ARG A CA 1
ATOM 705 C C . ARG A 1 91 ? 37.770 112.485 184.655 1.00 18.05 88 ARG A C 1
ATOM 706 O O . ARG A 1 91 ? 37.220 113.501 184.236 1.00 19.17 88 ARG A O 1
ATOM 714 N N . GLY A 1 92 ? 38.860 111.974 184.092 1.00 19.62 89 GLY A N 1
ATOM 715 C CA . GLY A 1 92 ? 39.344 112.455 182.804 1.00 21.31 89 GLY A CA 1
ATOM 716 C C . GLY A 1 92 ? 38.659 111.725 181.653 1.00 24.05 89 GLY A C 1
ATOM 717 O O . GLY A 1 92 ? 38.391 110.527 181.734 1.00 27.65 89 GLY A O 1
ATOM 718 N N . LEU A 1 93 ? 38.382 112.466 180.582 1.00 22.99 90 LEU A N 1
ATOM 719 C CA . LEU A 1 93 ? 37.759 111.919 179.376 1.00 26.00 90 LEU A CA 1
ATOM 720 C C . LEU A 1 93 ? 38.569 112.420 178.195 1.00 27.24 90 LEU A C 1
ATOM 721 O O . LEU A 1 93 ? 38.634 113.625 177.952 1.00 27.86 90 LEU A O 1
ATOM 726 N N . ARG A 1 94 ? 39.194 111.512 177.460 1.00 29.52 91 ARG A N 1
ATOM 727 C CA . ARG A 1 94 ? 40.015 111.934 176.335 1.00 33.06 91 ARG A CA 1
ATOM 728 C C . ARG A 1 94 ? 39.804 110.988 175.170 1.00 33.90 91 ARG A C 1
ATOM 729 O O . ARG A 1 94 ? 39.090 109.985 175.275 1.00 32.49 91 ARG A O 1
ATOM 737 N N . ALA A 1 95 ? 40.466 111.317 174.061 1.00 33.17 92 ALA A N 1
ATOM 738 C CA . ALA A 1 95 ? 40.157 110.696 172.779 1.00 34.53 92 ALA A CA 1
ATOM 739 C C . ALA A 1 95 ? 40.350 109.189 172.821 1.00 34.25 92 ALA A C 1
ATOM 740 O O . ALA A 1 95 ? 39.568 108.442 172.225 1.00 35.34 92 ALA A O 1
ATOM 742 N N . VAL A 1 96 ? 41.383 108.718 173.516 1.00 33.51 93 VAL A N 1
ATOM 743 C CA . VAL A 1 96 ? 41.723 107.300 173.498 1.00 33.98 93 VAL A CA 1
ATOM 744 C C . VAL A 1 96 ? 41.112 106.547 174.677 1.00 34.55 93 VAL A C 1
ATOM 745 O O . VAL A 1 96 ? 41.477 105.395 174.928 1.00 35.55 93 VAL A O 1
ATOM 749 N N . ALA A 1 97 ? 40.172 107.163 175.390 1.00 34.65 94 ALA A N 1
ATOM 750 C CA . ALA A 1 97 ? 39.604 106.561 176.588 1.00 35.11 94 ALA A CA 1
ATOM 751 C C . ALA A 1 97 ? 38.813 105.299 176.258 1.00 36.03 94 ALA A C 1
ATOM 752 O O . ALA A 1 97 ? 38.234 105.164 175.177 1.00 36.62 94 ALA A O 1
ATOM 754 N N . ASP A 1 98 ? 38.802 104.361 177.208 1.00 35.17 95 ASP A N 1
ATOM 755 C CA . ASP A 1 98 ? 37.835 103.261 177.198 1.00 35.71 95 ASP A CA 1
ATOM 756 C C . ASP A 1 98 ? 36.537 103.838 177.741 1.00 32.86 95 ASP A C 1
ATOM 757 O O . ASP A 1 98 ? 36.237 103.771 178.939 1.00 31.64 95 ASP A O 1
ATOM 762 N N . PHE A 1 99 ? 35.759 104.406 176.827 1.00 31.27 96 PHE A N 1
ATOM 763 C CA . PHE A 1 99 ? 34.609 105.209 177.210 1.00 31.25 96 PHE A CA 1
ATOM 764 C C . PHE A 1 99 ? 33.564 104.380 177.937 1.00 29.33 96 PHE A C 1
ATOM 765 O O . PHE A 1 99 ? 33.015 104.815 178.958 1.00 27.39 96 PHE A O 1
ATOM 773 N N . GLU A 1 100 ? 33.267 103.187 177.424 1.00 29.05 97 GLU A N 1
ATOM 774 C CA . GLU A 1 100 ? 32.240 102.369 178.054 1.00 28.57 97 GLU A CA 1
ATOM 775 C C . GLU A 1 100 ? 32.653 101.916 179.439 1.00 26.16 97 GLU A C 1
ATOM 776 O O . GLU A 1 100 ? 31.801 101.829 180.329 1.00 26.34 97 GLU A O 1
ATOM 782 N N . TYR A 1 101 ? 33.940 101.616 179.646 1.00 26.09 98 TYR A N 1
ATOM 783 C CA . TYR A 1 101 ? 34.385 101.294 180.995 1.00 26.15 98 TYR A CA 1
ATOM 784 C C . TYR A 1 101 ? 34.170 102.476 181.927 1.00 24.45 98 TYR A C 1
ATOM 785 O O . TYR A 1 101 ? 33.733 102.296 183.067 1.00 23.80 98 TYR A O 1
ATOM 794 N N . GLU A 1 102 ? 34.435 103.697 181.449 1.00 24.17 99 GLU A N 1
ATOM 795 C CA . GLU A 1 102 ? 34.214 104.860 182.300 1.00 24.15 99 GLU A CA 1
ATOM 796 C C . GLU A 1 102 ? 32.738 105.019 182.643 1.00 22.79 99 GLU A C 1
ATOM 797 O O . GLU A 1 102 ? 32.395 105.395 183.768 1.00 21.75 99 GLU A O 1
ATOM 803 N N . MET A 1 103 ? 31.848 104.683 181.705 1.00 22.91 100 MET A N 1
ATOM 804 C CA . MET A 1 103 ? 30.418 104.718 181.998 1.00 22.72 100 MET A CA 1
ATOM 805 C C . MET A 1 103 ? 30.027 103.637 183.006 1.00 21.63 100 MET A C 1
ATOM 806 O O . MET A 1 103 ? 29.205 103.887 183.899 1.00 21.09 100 MET A O 1
ATOM 811 N N . GLN A 1 104 ? 30.599 102.432 182.879 1.00 21.74 101 GLN A N 1
ATOM 812 C CA . GLN A 1 104 ? 30.403 101.386 183.882 1.00 23.96 101 GLN A CA 1
ATOM 813 C C . GLN A 1 104 ? 30.759 101.896 185.265 1.00 21.77 101 GLN A C 1
ATOM 814 O O . GLN A 1 104 ? 29.995 101.739 186.224 1.00 20.05 101 GLN A O 1
ATOM 820 N N . LEU A 1 105 ? 31.951 102.480 185.388 1.00 21.00 102 LEU A N 1
ATOM 821 C CA . LEU A 1 105 ? 32.422 102.910 186.697 1.00 21.10 102 LEU A CA 1
ATOM 822 C C . LEU A 1 105 ? 31.545 104.015 187.254 1.00 19.54 102 LEU A C 1
ATOM 823 O O . LEU A 1 105 ? 31.276 104.048 188.456 1.00 19.81 102 LEU A O 1
ATOM 828 N N . ALA A 1 106 ? 31.099 104.938 186.403 1.00 17.47 103 ALA A N 1
ATOM 829 C CA . ALA A 1 106 ? 30.266 106.024 186.901 1.00 16.99 103 ALA A CA 1
ATOM 830 C C . ALA A 1 106 ? 28.926 105.492 187.393 1.00 16.70 103 ALA A C 1
ATOM 831 O O . ALA A 1 106 ? 28.414 105.934 188.427 1.00 16.52 103 ALA A O 1
ATOM 833 N N . HIS A 1 107 ? 28.340 104.532 186.676 1.00 16.41 104 HIS A N 1
ATOM 834 C CA . HIS A 1 107 ? 27.086 103.965 187.154 1.00 16.89 104 HIS A CA 1
ATOM 835 C C . HIS A 1 107 ? 27.280 103.175 188.440 1.00 17.11 104 HIS A C 1
ATOM 836 O O . HIS A 1 107 ? 26.460 103.275 189.356 1.00 17.05 104 HIS A O 1
ATOM 843 N N . MET A 1 108 ? 28.354 102.384 188.535 1.00 15.92 105 MET A N 1
ATOM 844 C CA . MET A 1 108 ? 28.612 101.656 189.774 1.00 16.84 105 MET A CA 1
ATOM 845 C C . MET A 1 108 ? 28.813 102.625 190.934 1.00 17.83 105 MET A C 1
ATOM 846 O O . MET A 1 108 ? 28.261 102.443 192.022 1.00 16.78 105 MET A O 1
ATOM 851 N N . ASN A 1 109 ? 29.595 103.678 190.717 1.00 16.68 106 ASN A N 1
ATOM 852 C CA . ASN A 1 109 ? 29.834 104.613 191.812 1.00 16.54 106 ASN A CA 1
ATOM 853 C C . ASN A 1 109 ? 28.571 105.353 192.210 1.00 17.03 106 ASN A C 1
ATOM 854 O O . ASN A 1 109 ? 28.395 105.661 193.390 1.00 17.33 106 ASN A O 1
ATOM 859 N N . ARG A 1 110 ? 27.682 105.641 191.256 1.00 17.58 107 ARG A N 1
ATOM 860 C CA . ARG A 1 110 ? 26.409 106.261 191.614 1.00 16.76 107 ARG A CA 1
ATOM 861 C C . ARG A 1 110 ? 25.554 105.308 192.444 1.00 17.13 107 ARG A C 1
ATOM 862 O O . ARG A 1 110 ? 24.888 105.727 193.399 1.00 18.45 107 ARG A O 1
ATOM 870 N N . HIS A 1 111 ? 25.576 104.016 192.101 1.00 16.23 108 HIS A N 1
ATOM 871 C CA . HIS A 1 111 ? 24.913 103.012 192.927 1.00 16.14 108 HIS A CA 1
ATOM 872 C C . HIS A 1 111 ? 25.464 103.006 194.355 1.00 17.36 108 HIS A C 1
ATOM 873 O O . HIS A 1 111 ? 24.694 102.930 195.329 1.00 18.44 108 HIS A O 1
ATOM 880 N N . LEU A 1 112 ? 26.794 103.074 194.498 1.00 16.43 109 LEU A N 1
ATOM 881 C CA . LEU A 1 112 ? 27.428 102.948 195.807 1.00 16.59 109 LEU A CA 1
ATOM 882 C C . LEU A 1 112 ? 27.234 104.203 196.645 1.00 16.19 109 LEU A C 1
ATOM 883 O O . LEU A 1 112 ? 27.099 104.127 197.872 1.00 16.93 109 LEU A O 1
ATOM 888 N N . MET A 1 113 ? 27.274 105.365 196.007 1.00 16.54 110 MET A N 1
ATOM 889 C CA . MET A 1 113 ? 27.253 106.649 196.711 1.00 17.51 110 MET A CA 1
ATOM 890 C C . MET A 1 113 ? 26.586 107.659 195.800 1.00 18.34 110 MET A C 1
ATOM 891 O O . MET A 1 113 ? 27.250 108.391 195.054 1.00 18.04 110 MET A O 1
ATOM 896 N N . PRO A 1 114 ? 25.254 107.728 195.814 1.00 18.09 111 PRO A N 1
ATOM 897 C CA . PRO A 1 114 ? 24.568 108.623 194.874 1.00 19.91 111 PRO A CA 1
ATOM 898 C C . PRO A 1 114 ? 24.839 110.085 195.134 1.00 21.25 111 PRO A C 1
ATOM 899 O O . PRO A 1 114 ? 24.670 110.896 194.217 1.00 22.50 111 PRO A O 1
ATOM 903 N N . GLU A 1 115 ? 25.273 110.446 196.342 1.00 20.80 112 GLU A N 1
ATOM 904 C CA . GLU A 1 115 ? 25.598 111.831 196.653 1.00 22.64 112 GLU A CA 1
ATOM 905 C C . GLU A 1 115 ? 26.942 112.272 196.080 1.00 21.31 112 GLU A C 1
ATOM 906 O O . GLU A 1 115 ? 27.313 113.441 196.244 1.00 24.06 112 GLU A O 1
ATOM 912 N N . LEU A 1 116 ? 27.672 111.382 195.405 1.00 19.21 113 LEU A N 1
ATOM 913 C CA . LEU A 1 116 ? 28.955 111.703 194.785 1.00 17.60 113 LEU A CA 1
ATOM 914 C C . LEU A 1 116 ? 28.701 111.809 193.287 1.00 17.48 113 LEU A C 1
ATOM 915 O O . LEU A 1 116 ? 28.337 110.821 192.646 1.00 19.93 113 LEU A O 1
ATOM 920 N N . GLU A 1 117 ? 28.856 113.005 192.728 1.00 17.46 114 GLU A N 1
ATOM 921 C CA . GLU A 1 117 ? 28.498 113.238 191.330 1.00 17.70 114 GLU A CA 1
ATOM 922 C C . GLU A 1 117 ? 29.727 113.094 190.441 1.00 17.36 114 GLU A C 1
ATOM 923 O O . GLU A 1 117 ? 30.691 113.851 190.590 1.00 18.31 114 GLU A O 1
ATOM 929 N N . SER A 1 118 ? 29.682 112.143 189.499 1.00 16.85 115 SER A N 1
ATOM 930 C CA . SER A 1 118 ? 30.764 112.020 188.526 1.00 18.16 115 SER A CA 1
ATOM 931 C C . SER A 1 118 ? 30.742 113.206 187.574 1.00 18.62 115 SER A C 1
ATOM 932 O O . SER A 1 118 ? 29.687 113.585 187.050 1.00 20.73 115 SER A O 1
ATOM 935 N N . VAL A 1 119 ? 31.910 113.792 187.343 1.00 16.96 116 VAL A N 1
ATOM 936 C CA . VAL A 1 119 ? 32.065 114.829 186.340 1.00 19.26 116 VAL A CA 1
ATOM 937 C C . VAL A 1 119 ? 33.289 114.492 185.509 1.00 18.81 116 VAL A C 1
ATOM 938 O O . VAL A 1 119 ? 34.315 114.054 186.038 1.00 21.94 116 VAL A O 1
ATOM 942 N N . PHE A 1 120 ? 33.177 114.675 184.205 1.00 17.24 117 PHE A N 1
ATOM 943 C CA . PHE A 1 120 ? 34.270 114.361 183.296 1.00 16.93 117 PHE A CA 1
ATOM 944 C C . PHE A 1 120 ? 34.865 115.643 182.748 1.00 17.38 117 PHE A C 1
ATOM 945 O O . PHE A 1 120 ? 34.135 116.512 182.260 1.00 18.70 117 PHE A O 1
ATOM 953 N N A LEU A 1 121 ? 36.191 115.767 182.847 0.74 16.30 118 LEU A N 1
ATOM 954 N N B LEU A 1 121 ? 36.191 115.745 182.815 0.26 16.72 118 LEU A N 1
ATOM 955 C CA A LEU A 1 121 ? 36.918 116.891 182.276 0.74 16.59 118 LEU A CA 1
ATOM 956 C CA B LEU A 1 121 ? 36.934 116.871 182.276 0.26 16.65 118 LEU A CA 1
ATOM 957 C C A LEU A 1 121 ? 37.816 116.364 181.167 0.74 17.52 118 LEU A C 1
ATOM 958 C C B LEU A 1 121 ? 37.824 116.358 181.154 0.26 17.28 118 LEU A C 1
ATOM 959 O O A LEU A 1 121 ? 38.224 115.196 181.183 0.74 18.31 118 LEU A O 1
ATOM 960 O O B LEU A 1 121 ? 38.225 115.189 181.147 0.26 17.52 118 LEU A O 1
ATOM 969 N N . MET A 1 122 ? 38.133 117.239 180.200 1.00 17.26 119 MET A N 1
ATOM 970 C CA . MET A 1 122 ? 38.885 116.853 179.017 1.00 18.11 119 MET A CA 1
ATOM 971 C C . MET A 1 122 ? 40.240 117.541 179.004 1.00 17.58 119 MET A C 1
ATOM 972 O O . MET A 1 122 ? 40.303 118.766 179.141 1.00 18.66 119 MET A O 1
ATOM 977 N N . PRO A 1 123 ? 41.336 116.817 178.827 1.00 17.85 120 PRO A N 1
ATOM 978 C CA . PRO A 1 123 ? 42.654 117.454 178.853 1.00 19.00 120 PRO A CA 1
ATOM 979 C C . PRO A 1 123 ? 42.943 118.178 177.544 1.00 18.59 120 PRO A C 1
ATOM 980 O O . PRO A 1 123 ? 42.175 118.125 176.579 1.00 20.32 120 PRO A O 1
ATOM 984 N N . SER A 1 124 ? 44.071 118.878 177.530 1.00 18.61 121 SER A N 1
ATOM 985 C CA . SER A 1 124 ? 44.482 119.563 176.317 1.00 19.94 121 SER A CA 1
ATOM 986 C C . SER A 1 124 ? 44.778 118.547 175.216 1.00 20.06 121 SER A C 1
ATOM 987 O O . SER A 1 124 ? 45.007 117.360 175.471 1.00 20.32 121 SER A O 1
ATOM 990 N N . LYS A 1 125 ? 44.763 119.031 173.969 1.00 20.21 122 LYS A N 1
ATOM 991 C CA . LYS A 1 125 ? 45.087 118.165 172.833 1.00 20.76 122 LYS A CA 1
ATOM 992 C C . LYS A 1 125 ? 46.407 117.444 173.055 1.00 21.34 122 LYS A C 1
ATOM 993 O O . LYS A 1 125 ? 46.543 116.258 172.723 1.00 21.58 122 LYS A O 1
ATOM 999 N N . GLU A 1 126 ? 47.383 118.138 173.646 1.00 20.91 123 GLU A N 1
ATOM 1000 C CA . GLU A 1 126 ? 48.710 117.568 173.853 1.00 21.31 123 GLU A CA 1
ATOM 1001 C C . GLU A 1 126 ? 48.665 116.265 174.640 1.00 19.47 123 GLU A C 1
ATOM 1002 O O . GLU A 1 126 ? 49.490 115.372 174.409 1.00 20.56 123 GLU A O 1
ATOM 1008 N N . TRP A 1 127 ? 47.724 116.127 175.579 1.00 18.89 124 TRP A N 1
ATOM 1009 C CA . TRP A 1 127 ? 47.677 114.967 176.462 1.00 20.11 124 TRP A CA 1
ATOM 1010 C C . TRP A 1 127 ? 46.495 114.061 176.160 1.00 21.05 124 TRP A C 1
ATOM 1011 O O . TRP A 1 127 ? 46.056 113.309 177.032 1.00 22.48 124 TRP A O 1
ATOM 1022 N N . SER A 1 128 ? 45.981 114.109 174.939 1.00 20.01 125 SER A N 1
ATOM 1023 C CA . SER A 1 128 ? 44.764 113.392 174.601 1.00 20.51 125 SER A CA 1
ATOM 1024 C C . SER A 1 128 ? 44.994 111.945 174.203 1.00 20.58 125 SER A C 1
ATOM 1025 O O . SER A 1 128 ? 44.010 111.212 174.044 1.00 21.23 125 SER A O 1
ATOM 1028 N N . PHE A 1 129 ? 46.240 111.501 174.027 1.00 21.61 126 PHE A N 1
ATOM 1029 C CA . PHE A 1 129 ? 46.438 110.272 173.277 1.00 23.81 126 PHE A CA 1
ATOM 1030 C C . PHE A 1 129 ? 47.270 109.188 173.928 1.00 27.17 126 PHE A C 1
ATOM 1031 O O . PHE A 1 129 ? 47.431 108.135 173.309 1.00 29.69 126 PHE A O 1
ATOM 1039 N N . ILE A 1 130 ? 47.811 109.393 175.124 1.00 28.06 127 ILE A N 1
ATOM 1040 C CA . ILE A 1 130 ? 48.847 108.505 175.643 1.00 30.49 127 ILE A CA 1
ATOM 1041 C C . ILE A 1 130 ? 48.477 108.050 177.046 1.00 30.45 127 ILE A C 1
ATOM 1042 O O . ILE A 1 130 ? 48.204 108.878 177.922 1.00 31.95 127 ILE A O 1
ATOM 1047 N N . SER A 1 131 ? 48.485 106.741 177.263 1.00 30.69 128 SER A N 1
ATOM 1048 C CA . SER A 1 131 ? 48.188 106.194 178.577 1.00 32.64 128 SER A CA 1
ATOM 1049 C C . SER A 1 131 ? 49.468 106.084 179.399 1.00 31.79 128 SER A C 1
ATOM 1050 O O . SER A 1 131 ? 50.577 105.999 178.859 1.00 28.91 128 SER A O 1
ATOM 1053 N N A SER A 1 132 ? 49.287 106.104 180.724 0.37 31.22 129 SER A N 1
ATOM 1054 N N B SER A 1 132 ? 49.313 106.093 180.723 0.63 30.27 129 SER A N 1
ATOM 1055 C CA A SER A 1 132 ? 50.394 105.897 181.652 0.37 30.73 129 SER A CA 1
ATOM 1056 C CA B SER A 1 132 ? 50.485 105.943 181.578 0.63 29.19 129 SER A CA 1
ATOM 1057 C C A SER A 1 132 ? 51.021 104.523 181.456 0.37 28.14 129 SER A C 1
ATOM 1058 C C B SER A 1 132 ? 51.097 104.555 181.443 0.63 27.30 129 SER A C 1
ATOM 1059 O O A SER A 1 132 ? 52.238 104.358 181.604 0.37 27.12 129 SER A O 1
ATOM 1060 O O B SER A 1 132 ? 52.308 104.384 181.631 0.63 25.81 129 SER A O 1
ATOM 1065 N N A SER A 1 133 ? 50.200 103.525 181.126 0.37 26.76 130 SER A N 1
ATOM 1066 N N B SER A 1 133 ? 50.283 103.555 181.107 0.63 25.66 130 SER A N 1
ATOM 1067 C CA A SER A 1 133 ? 50.713 102.194 180.823 0.37 25.40 130 SER A CA 1
ATOM 1068 C CA B SER A 1 133 ? 50.820 102.220 180.874 0.63 24.76 130 SER A CA 1
ATOM 1069 C C A SER A 1 133 ? 51.733 102.241 179.692 0.37 24.38 130 SER A C 1
ATOM 1070 C C B SER A 1 133 ? 51.749 102.203 179.666 0.63 23.69 130 SER A C 1
ATOM 1071 O O A SER A 1 133 ? 52.830 101.683 179.802 0.37 24.06 130 SER A O 1
ATOM 1072 O O B SER A 1 133 ? 52.803 101.558 179.698 0.63 23.16 130 SER A O 1
ATOM 1077 N N . LEU A 1 134 ? 51.382 102.909 178.593 1.00 24.33 131 LEU A N 1
ATOM 1078 C CA . LEU A 1 134 ? 52.273 102.976 177.443 1.00 23.57 131 LEU A CA 1
ATOM 1079 C C . LEU A 1 134 ? 53.532 103.771 177.770 1.00 23.41 131 LEU A C 1
ATOM 1080 O O . LEU A 1 134 ? 54.628 103.424 177.321 1.00 22.48 131 LEU A O 1
ATOM 1085 N N . VAL A 1 135 ? 53.404 104.821 178.575 1.00 22.53 132 VAL A N 1
ATOM 1086 C CA . VAL A 1 135 ? 54.581 105.572 179.005 1.00 22.52 132 VAL A CA 1
ATOM 1087 C C . VAL A 1 135 ? 55.582 104.652 179.707 1.00 21.34 132 VAL A C 1
ATOM 1088 O O . VAL A 1 135 ? 56.781 104.651 179.396 1.00 21.78 132 VAL A O 1
ATOM 1092 N N . LYS A 1 136 ? 55.101 103.846 180.656 1.00 21.69 133 LYS A N 1
ATOM 1093 C CA . LYS A 1 136 ? 55.982 102.923 181.366 1.00 20.73 133 LYS A CA 1
ATOM 1094 C C . LYS A 1 136 ? 56.556 101.861 180.436 1.00 20.15 133 LYS A C 1
ATOM 1095 O O . LYS A 1 136 ? 57.743 101.534 180.535 1.00 21.32 133 LYS A O 1
ATOM 1101 N N . GLU A 1 137 ? 55.732 101.297 179.538 1.00 20.22 134 GLU A N 1
ATOM 1102 C CA . GLU A 1 137 ? 56.242 100.284 178.615 1.00 21.38 134 GLU A CA 1
ATOM 1103 C C . GLU A 1 137 ? 57.337 100.866 177.736 1.00 18.76 134 GLU A C 1
ATOM 1104 O O . GLU A 1 137 ? 58.379 100.238 177.524 1.00 19.27 134 GLU A O 1
ATOM 1110 N N . VAL A 1 138 ? 57.119 102.071 177.218 1.00 18.32 135 VAL A N 1
ATOM 1111 C CA . VAL A 1 138 ? 58.114 102.686 176.349 1.00 17.67 135 VAL A CA 1
ATOM 1112 C C . VAL A 1 138 ? 59.394 102.984 177.125 1.00 17.29 135 VAL A C 1
ATOM 1113 O O . VAL A 1 138 ? 60.503 102.679 176.668 1.00 18.21 135 VAL A O 1
ATOM 1117 N N . ALA A 1 139 ? 59.263 103.555 178.324 1.00 18.40 136 ALA A N 1
ATOM 1118 C CA . ALA A 1 139 ? 60.458 103.845 179.112 1.00 18.06 136 ALA A CA 1
ATOM 1119 C C . ALA A 1 139 ? 61.224 102.569 179.439 1.00 18.92 136 ALA A C 1
ATOM 1120 O O . ALA A 1 139 ? 62.462 102.534 179.356 1.00 19.48 136 ALA A O 1
ATOM 1122 N N . ARG A 1 140 ? 60.508 101.505 179.808 1.00 19.24 137 ARG A N 1
ATOM 1123 C CA . ARG A 1 140 ? 61.185 100.271 180.163 1.00 21.92 137 ARG A CA 1
ATOM 1124 C C . ARG A 1 140 ? 61.912 99.680 178.956 1.00 19.99 137 ARG A C 1
ATOM 1125 O O . ARG A 1 140 ? 62.939 99.004 179.113 1.00 23.34 137 ARG A O 1
ATOM 1133 N N . HIS A 1 141 ? 61.430 99.958 177.742 1.00 19.12 138 HIS A N 1
ATOM 1134 C CA . HIS A 1 141 ? 62.065 99.477 176.521 1.00 19.89 138 HIS A CA 1
ATOM 1135 C C . HIS A 1 141 ? 62.991 100.504 175.886 1.00 19.08 138 HIS A C 1
ATOM 1136 O O . HIS A 1 141 ? 63.289 100.399 174.697 1.00 19.75 138 HIS A O 1
ATOM 1143 N N . GLN A 1 142 ? 63.456 101.487 176.659 1.00 18.33 139 GLN A N 1
ATOM 1144 C CA . GLN A 1 142 ? 64.526 102.401 176.250 1.00 17.92 139 GLN A CA 1
ATOM 1145 C C . GLN A 1 142 ? 64.059 103.492 175.289 1.00 17.54 139 GLN A C 1
ATOM 1146 O O . GLN A 1 142 ? 64.841 103.940 174.446 1.00 18.28 139 GLN A O 1
ATOM 1152 N N . GLY A 1 143 ? 62.793 103.933 175.406 1.00 17.75 140 GLY A N 1
ATOM 1153 C CA . GLY A 1 143 ? 62.300 105.083 174.679 1.00 17.91 140 GLY A CA 1
ATOM 1154 C C . GLY A 1 143 ? 62.190 106.332 175.543 1.00 17.39 140 GLY A C 1
ATOM 1155 O O . GLY A 1 143 ? 62.139 106.264 176.769 1.00 19.67 140 GLY A O 1
ATOM 1156 N N . ASP A 1 144 ? 62.134 107.482 174.872 1.00 17.83 141 ASP A N 1
ATOM 1157 C CA . ASP A 1 144 ? 62.133 108.795 175.521 1.00 18.00 141 ASP A CA 1
ATOM 1158 C C . ASP A 1 144 ? 60.706 109.221 175.864 1.00 17.46 141 ASP A C 1
ATOM 1159 O O . ASP A 1 144 ? 59.914 109.537 174.969 1.00 18.40 141 ASP A O 1
ATOM 1164 N N . VAL A 1 145 ? 60.391 109.285 177.163 1.00 18.00 142 VAL A N 1
ATOM 1165 C CA . VAL A 1 145 ? 59.068 109.692 177.623 1.00 19.11 142 VAL A CA 1
ATOM 1166 C C . VAL A 1 145 ? 59.102 110.962 178.463 1.00 18.94 142 VAL A C 1
ATOM 1167 O O . VAL A 1 145 ? 58.098 111.313 179.078 1.00 19.89 142 VAL A O 1
ATOM 1171 N N . THR A 1 146 ? 60.234 111.681 178.474 1.00 18.59 143 THR A N 1
ATOM 1172 C CA . THR A 1 146 ? 60.370 112.868 179.316 1.00 19.45 143 THR A CA 1
ATOM 1173 C C . THR A 1 146 ? 59.248 113.866 179.072 1.00 19.06 143 THR A C 1
ATOM 1174 O O . THR A 1 146 ? 58.761 114.508 180.007 1.00 20.46 143 THR A O 1
ATOM 1178 N N . HIS A 1 147 ? 58.828 113.997 177.812 1.00 18.81 144 HIS A N 1
ATOM 1179 C CA . HIS A 1 147 ? 57.805 114.961 177.411 1.00 20.00 144 HIS A CA 1
ATOM 1180 C C . HIS A 1 147 ? 56.504 114.784 178.186 1.00 20.32 144 HIS A C 1
ATOM 1181 O O . HIS A 1 147 ? 55.759 115.754 178.382 1.00 22.32 144 HIS A O 1
ATOM 1188 N N . PHE A 1 148 ? 56.213 113.567 178.633 1.00 19.31 145 PHE A N 1
ATOM 1189 C CA . PHE A 1 148 ? 54.923 113.243 179.230 1.00 18.83 145 PHE A CA 1
ATOM 1190 C C . PHE A 1 148 ? 54.905 113.375 180.745 1.00 18.10 145 PHE A C 1
ATOM 1191 O O . PHE A 1 148 ? 53.845 113.165 181.351 1.00 19.44 145 PHE A O 1
ATOM 1199 N N . LEU A 1 149 ? 56.028 113.718 181.372 1.00 18.98 146 LEU A N 1
ATOM 1200 C CA . LEU A 1 149 ? 56.146 113.595 182.813 1.00 19.98 146 LEU A CA 1
ATOM 1201 C C . LEU A 1 149 ? 56.635 114.887 183.437 1.00 21.25 146 LEU A C 1
ATOM 1202 O O . LEU A 1 149 ? 57.467 115.585 182.855 1.00 23.03 146 LEU A O 1
ATOM 1207 N N . PRO A 1 150 ? 56.176 115.197 184.649 1.00 21.79 147 PRO A N 1
ATOM 1208 C CA . PRO A 1 150 ? 56.826 116.255 185.429 1.00 22.82 147 PRO A CA 1
ATOM 1209 C C . PRO A 1 150 ? 58.278 115.880 185.686 1.00 23.35 147 PRO A C 1
ATOM 1210 O O . PRO A 1 150 ? 58.639 114.702 185.726 1.00 22.15 147 PRO A O 1
ATOM 1214 N N . GLU A 1 151 ? 59.124 116.900 185.858 1.00 25.03 148 GLU A N 1
ATOM 1215 C CA . GLU A 1 151 ? 60.556 116.641 185.990 1.00 25.50 148 GLU A CA 1
ATOM 1216 C C . GLU A 1 151 ? 60.866 115.717 187.163 1.00 24.27 148 GLU A C 1
ATOM 1217 O O . GLU A 1 151 ? 61.723 114.835 187.047 1.00 24.08 148 GLU A O 1
ATOM 1223 N N . ASN A 1 152 ? 60.178 115.892 188.297 1.00 24.18 149 ASN A N 1
ATOM 1224 C CA . ASN A 1 152 ? 60.450 115.011 189.431 1.00 23.73 149 ASN A CA 1
ATOM 1225 C C . ASN A 1 152 ? 60.098 113.563 189.112 1.00 23.30 149 ASN A C 1
ATOM 1226 O O . ASN A 1 152 ? 60.788 112.640 189.562 1.00 24.15 149 ASN A O 1
ATOM 1231 N N . VAL A 1 153 ? 59.045 113.345 188.324 1.00 22.21 150 VAL A N 1
ATOM 1232 C CA . VAL A 1 153 ? 58.666 111.986 187.963 1.00 22.05 150 VAL A CA 1
ATOM 1233 C C . VAL A 1 153 ? 59.654 111.408 186.958 1.00 22.38 150 VAL A C 1
ATOM 1234 O O . VAL A 1 153 ? 60.013 110.223 187.021 1.00 21.86 150 VAL A O 1
ATOM 1238 N N . HIS A 1 154 ? 60.108 112.236 186.016 1.00 21.38 151 HIS A N 1
ATOM 1239 C CA . HIS A 1 154 ? 61.170 111.834 185.098 1.00 21.43 151 HIS A CA 1
ATOM 1240 C C . HIS A 1 154 ? 62.385 111.312 185.860 1.00 22.94 151 HIS A C 1
ATOM 1241 O O . HIS A 1 154 ? 62.902 110.227 185.569 1.00 21.98 151 HIS A O 1
ATOM 1248 N N . GLN A 1 155 ? 62.835 112.063 186.868 1.00 24.29 152 GLN A N 1
ATOM 1249 C CA . GLN A 1 155 ? 63.997 111.636 187.641 1.00 25.97 152 GLN A CA 1
ATOM 1250 C C . GLN A 1 155 ? 63.723 110.327 188.373 1.00 23.89 152 GLN A C 1
ATOM 1251 O O . GLN A 1 155 ? 64.582 109.438 188.415 1.00 23.99 152 GLN A O 1
ATOM 1257 N N . ALA A 1 156 ? 62.526 110.185 188.949 1.00 22.90 153 ALA A N 1
ATOM 1258 C CA . ALA A 1 156 ? 62.215 108.980 189.712 1.00 22.10 153 ALA A CA 1
ATOM 1259 C C . ALA A 1 156 ? 62.112 107.762 188.806 1.00 22.66 153 ALA A C 1
ATOM 1260 O O . ALA A 1 156 ? 62.538 106.661 189.182 1.00 22.30 153 ALA A O 1
ATOM 1262 N N . LEU A 1 157 ? 61.554 107.943 187.607 1.00 21.83 154 LEU A N 1
ATOM 1263 C CA . LEU A 1 157 ? 61.413 106.831 186.676 1.00 20.58 154 LEU A CA 1
ATOM 1264 C C . LEU A 1 157 ? 62.773 106.373 186.157 1.00 20.45 154 LEU A C 1
ATOM 1265 O O . LEU A 1 157 ? 63.037 105.168 186.063 1.00 21.00 154 LEU A O 1
ATOM 1270 N N . MET A 1 158 ? 63.650 107.319 185.821 1.00 21.06 155 MET A N 1
ATOM 1271 C CA . MET A 1 158 ? 65.005 106.948 185.425 1.00 22.21 155 MET A CA 1
ATOM 1272 C C . MET A 1 158 ? 65.678 106.107 186.499 1.00 22.21 155 MET A C 1
ATOM 1273 O O . MET A 1 158 ? 66.296 105.078 186.196 1.00 23.24 155 MET A O 1
ATOM 1278 N N . ALA A 1 159 ? 65.540 106.512 187.768 1.00 22.25 156 ALA A N 1
ATOM 1279 C CA . ALA A 1 159 ? 66.185 105.771 188.845 1.00 23.29 156 ALA A CA 1
ATOM 1280 C C . ALA A 1 159 ? 65.535 104.411 189.040 1.00 23.24 156 ALA A C 1
ATOM 1281 O O . ALA A 1 159 ? 66.230 103.411 189.254 1.00 24.48 156 ALA A O 1
ATOM 1283 N N . LYS A 1 160 ? 64.202 104.353 188.953 1.00 22.43 157 LYS A N 1
ATOM 1284 C CA . LYS A 1 160 ? 63.508 103.083 189.120 1.00 23.92 157 LYS A CA 1
ATOM 1285 C C . LYS A 1 160 ? 63.935 102.081 188.055 1.00 24.79 157 LYS A C 1
ATOM 1286 O O . LYS A 1 160 ? 64.194 100.910 188.360 1.00 25.81 157 LYS A O 1
ATOM 1292 N N . LEU A 1 161 ? 64.028 102.523 186.800 1.00 22.93 158 LEU A N 1
ATOM 1293 C CA . LEU A 1 161 ? 64.414 101.608 185.733 1.00 25.32 158 LEU A CA 1
ATOM 1294 C C . LEU A 1 161 ? 65.890 101.254 185.799 1.00 26.91 158 LEU A C 1
ATOM 1295 O O . LEU A 1 161 ? 66.277 100.155 185.388 1.00 30.21 158 LEU A O 1
ATOM 1300 N N . ALA A 1 162 ? 66.728 102.166 186.297 1.00 25.77 159 ALA A N 1
ATOM 1301 C CA . ALA A 1 162 ? 68.164 101.900 186.350 1.00 28.42 159 ALA A CA 1
ATOM 1302 C C . ALA A 1 162 ? 68.478 100.777 187.322 1.00 31.47 159 ALA A C 1
ATOM 1303 O O . ALA A 1 162 ? 69.340 99.932 187.050 1.00 33.32 159 ALA A O 1
ATOM 1305 N N . VAL A 1 163 ? 67.793 100.756 188.461 1.00 34.63 160 VAL A N 1
ATOM 1306 C CA . VAL A 1 163 ? 68.050 99.740 189.473 1.00 40.70 160 VAL A CA 1
ATOM 1307 C C . VAL A 1 163 ? 67.228 98.473 189.246 1.00 46.19 160 VAL A C 1
ATOM 1308 O O . VAL A 1 163 ? 67.616 97.398 189.710 1.00 47.46 160 VAL A O 1
ATOM 1312 N N . ASP A 1 164 ? 66.106 98.576 188.537 1.00 50.41 161 ASP A N 1
ATOM 1313 C CA . ASP A 1 164 ? 65.213 97.440 188.309 1.00 54.95 161 ASP A CA 1
ATOM 1314 C C . ASP A 1 164 ? 65.917 96.276 187.622 1.00 57.51 161 ASP A C 1
ATOM 1315 O O . ASP A 1 164 ? 65.715 95.117 187.987 1.00 58.85 161 ASP A O 1
ATOM 1317 N N . GLN B 1 5 ? 30.464 133.459 193.076 1.00 47.29 2 GLN B N 1
ATOM 1318 C CA . GLN B 1 5 ? 29.373 132.707 192.466 1.00 45.07 2 GLN B CA 1
ATOM 1319 C C . GLN B 1 5 ? 29.832 132.014 191.187 1.00 41.32 2 GLN B C 1
ATOM 1320 O O . GLN B 1 5 ? 30.163 132.669 190.201 1.00 43.17 2 GLN B O 1
ATOM 1322 N N A LYS B 1 6 ? 29.852 130.684 191.212 0.57 38.31 3 LYS B N 1
ATOM 1323 N N B LYS B 1 6 ? 29.847 130.683 191.211 0.43 38.29 3 LYS B N 1
ATOM 1324 C CA A LYS B 1 6 ? 30.235 129.906 190.040 0.57 34.32 3 LYS B CA 1
ATOM 1325 C CA B LYS B 1 6 ? 30.231 129.902 190.042 0.43 34.41 3 LYS B CA 1
ATOM 1326 C C A LYS B 1 6 ? 29.045 129.829 189.090 0.57 30.60 3 LYS B C 1
ATOM 1327 C C B LYS B 1 6 ? 29.045 129.822 189.087 0.43 30.55 3 LYS B C 1
ATOM 1328 O O A LYS B 1 6 ? 27.957 129.393 189.483 0.57 29.43 3 LYS B O 1
ATOM 1329 O O B LYS B 1 6 ? 27.961 129.371 189.473 0.43 29.56 3 LYS B O 1
ATOM 1340 N N . ARG B 1 7 ? 29.247 130.260 187.846 1.00 27.01 4 ARG B N 1
ATOM 1341 C CA . ARG B 1 7 ? 28.180 130.361 186.856 1.00 24.24 4 ARG B CA 1
ATOM 1342 C C . ARG B 1 7 ? 28.432 129.372 185.732 1.00 20.77 4 ARG B C 1
ATOM 1343 O O . ARG B 1 7 ? 29.492 129.399 185.098 1.00 20.68 4 ARG B O 1
ATOM 1351 N N . ALA B 1 8 ? 27.459 128.499 185.493 1.00 19.34 5 ALA B N 1
ATOM 1352 C CA . ALA B 1 8 ? 27.549 127.479 184.465 1.00 18.40 5 ALA B CA 1
ATOM 1353 C C . ALA B 1 8 ? 26.516 127.750 183.383 1.00 18.45 5 ALA B C 1
ATOM 1354 O O . ALA B 1 8 ? 25.435 128.279 183.654 1.00 20.69 5 ALA B O 1
ATOM 1356 N N . ILE B 1 9 ? 26.856 127.394 182.149 1.00 17.03 6 ILE B N 1
ATOM 1357 C CA . ILE B 1 9 ? 25.926 127.479 181.029 1.00 17.23 6 ILE B CA 1
ATOM 1358 C C . ILE B 1 9 ? 25.683 126.077 180.475 1.00 16.16 6 ILE B C 1
ATOM 1359 O O . ILE B 1 9 ? 26.619 125.284 180.327 1.00 17.85 6 ILE B O 1
ATOM 1364 N N . TYR B 1 10 ? 24.414 125.760 180.202 1.00 15.64 7 TYR B N 1
ATOM 1365 C CA . TYR B 1 10 ? 23.994 124.462 179.663 1.00 16.96 7 TYR B CA 1
ATOM 1366 C C . TYR B 1 10 ? 23.298 124.765 178.343 1.00 17.42 7 TYR B C 1
ATOM 1367 O O . TYR B 1 10 ? 22.085 125.025 178.314 1.00 17.60 7 TYR B O 1
ATOM 1376 N N . PRO B 1 11 ? 24.034 124.782 177.228 1.00 16.96 8 PRO B N 1
ATOM 1377 C CA . PRO B 1 11 ? 23.442 125.227 175.966 1.00 17.65 8 PRO B CA 1
ATOM 1378 C C . PRO B 1 11 ? 23.016 124.071 175.078 1.00 18.40 8 PRO B C 1
ATOM 1379 O O . PRO B 1 11 ? 23.534 122.956 175.184 1.00 19.71 8 PRO B O 1
ATOM 1383 N N . GLY B 1 12 ? 22.082 124.343 174.185 1.00 17.84 9 GLY B N 1
ATOM 1384 C CA . GLY B 1 12 ? 21.643 123.346 173.234 1.00 17.75 9 GLY B CA 1
ATOM 1385 C C . GLY B 1 12 ? 20.463 123.875 172.459 1.00 18.08 9 GLY B C 1
ATOM 1386 O O . GLY B 1 12 ? 20.030 125.015 172.644 1.00 19.15 9 GLY B O 1
ATOM 1387 N N . THR B 1 13 ? 19.927 123.007 171.602 1.00 19.27 10 THR B N 1
ATOM 1388 C CA . THR B 1 13 ? 18.781 123.382 170.789 1.00 19.67 10 THR B CA 1
ATOM 1389 C C . THR B 1 13 ? 17.460 123.181 171.520 1.00 20.28 10 THR B C 1
ATOM 1390 O O . THR B 1 13 ? 16.504 123.924 171.265 1.00 20.60 10 THR B O 1
ATOM 1394 N N . PHE B 1 14 ? 17.402 122.225 172.446 1.00 20.15 11 PHE B N 1
ATOM 1395 C CA . PHE B 1 14 ? 16.227 121.987 173.297 1.00 20.97 11 PHE B CA 1
ATOM 1396 C C . PHE B 1 14 ? 14.921 122.055 172.498 1.00 21.55 11 PHE B C 1
ATOM 1397 O O . PHE B 1 14 ? 14.036 122.874 172.758 1.00 21.68 11 PHE B O 1
ATOM 1405 N N . ASP B 1 15 ? 14.821 121.168 171.510 1.00 21.54 12 ASP B N 1
ATOM 1406 C CA . ASP B 1 15 ? 13.722 121.199 170.544 1.00 23.33 12 ASP B CA 1
ATOM 1407 C C . ASP B 1 15 ? 12.943 119.881 170.515 1.00 24.55 12 ASP B C 1
ATOM 1408 O O . ASP B 1 15 ? 13.050 119.115 169.560 1.00 25.95 12 ASP B O 1
ATOM 1413 N N . PRO B 1 16 ? 12.146 119.607 171.557 1.00 24.12 13 PRO B N 1
ATOM 1414 C CA . PRO B 1 16 ? 11.950 120.391 172.775 1.00 23.22 13 PRO B CA 1
ATOM 1415 C C . PRO B 1 16 ? 12.769 119.833 173.929 1.00 22.60 13 PRO B C 1
ATOM 1416 O O . PRO B 1 16 ? 13.398 118.779 173.810 1.00 22.89 13 PRO B O 1
ATOM 1420 N N . ILE B 1 17 ? 12.746 120.545 175.055 1.00 21.75 14 ILE B N 1
ATOM 1421 C CA . ILE B 1 17 ? 13.380 120.038 176.264 1.00 20.23 14 ILE B CA 1
ATOM 1422 C C . ILE B 1 17 ? 12.705 118.737 176.693 1.00 20.76 14 ILE B C 1
ATOM 1423 O O . ILE B 1 17 ? 11.475 118.599 176.644 1.00 22.53 14 ILE B O 1
ATOM 1428 N N . THR B 1 18 ? 13.513 117.760 177.090 1.00 20.54 15 THR B N 1
ATOM 1429 C CA . THR B 1 18 ? 13.002 116.466 177.524 1.00 19.67 15 THR B CA 1
ATOM 1430 C C . THR B 1 18 ? 13.354 116.226 178.988 1.00 20.06 15 THR B C 1
ATOM 1431 O O . THR B 1 18 ? 14.074 117.002 179.624 1.00 18.84 15 THR B O 1
ATOM 1435 N N . ASN B 1 19 ? 12.854 115.103 179.509 1.00 19.38 16 ASN B N 1
ATOM 1436 C CA . ASN B 1 19 ? 13.183 114.714 180.873 1.00 19.44 16 ASN B CA 1
ATOM 1437 C C . ASN B 1 19 ? 14.665 114.414 181.048 1.00 19.60 16 ASN B C 1
ATOM 1438 O O . ASN B 1 19 ? 15.184 114.552 182.162 1.00 19.89 16 ASN B O 1
ATOM 1443 N N . GLY B 1 20 ? 15.361 114.031 179.975 1.00 19.74 17 GLY B N 1
ATOM 1444 C CA . GLY B 1 20 ? 16.798 113.876 180.065 1.00 19.37 17 GLY B CA 1
ATOM 1445 C C . GLY B 1 20 ? 17.491 115.201 180.317 1.00 18.43 17 GLY B C 1
ATOM 1446 O O . GLY B 1 20 ? 18.410 115.285 181.134 1.00 19.56 17 GLY B O 1
ATOM 1447 N N . HIS B 1 21 ? 17.054 116.254 179.619 1.00 18.27 18 HIS B N 1
ATOM 1448 C CA . HIS B 1 21 ? 17.616 117.584 179.842 1.00 18.27 18 HIS B CA 1
ATOM 1449 C C . HIS B 1 21 ? 17.322 118.077 181.248 1.00 19.18 18 HIS B C 1
ATOM 1450 O O . HIS B 1 21 ? 18.173 118.710 181.878 1.00 19.23 18 HIS B O 1
ATOM 1457 N N . ILE B 1 22 ? 16.115 117.814 181.750 1.00 18.42 19 ILE B N 1
ATOM 1458 C CA . ILE B 1 22 ? 15.782 118.214 183.115 1.00 20.24 19 ILE B CA 1
ATOM 1459 C C . ILE B 1 22 ? 16.705 117.527 184.107 1.00 21.02 19 ILE B C 1
ATOM 1460 O O . ILE B 1 22 ? 17.176 118.139 185.072 1.00 22.53 19 ILE B O 1
ATOM 1465 N N . ASP B 1 23 ? 16.971 116.238 183.889 1.00 20.40 20 ASP B N 1
ATOM 1466 C CA . ASP B 1 23 ? 17.891 115.509 184.753 1.00 21.26 20 ASP B CA 1
ATOM 1467 C C . ASP B 1 23 ? 19.273 116.152 184.764 1.00 21.08 20 ASP B C 1
ATOM 1468 O O . ASP B 1 23 ? 19.859 116.369 185.835 1.00 21.83 20 ASP B O 1
ATOM 1473 N N . ILE B 1 24 ? 19.812 116.472 183.580 1.00 18.85 21 ILE B N 1
ATOM 1474 C CA . ILE B 1 24 ? 21.151 117.052 183.507 1.00 19.16 21 ILE B CA 1
ATOM 1475 C C . ILE B 1 24 ? 21.192 118.415 184.195 1.00 19.33 21 ILE B C 1
ATOM 1476 O O . ILE B 1 24 ? 22.096 118.699 184.986 1.00 19.85 21 ILE B O 1
ATOM 1481 N N . VAL B 1 25 ? 20.229 119.294 183.889 1.00 19.00 22 VAL B N 1
ATOM 1482 C CA . VAL B 1 25 ? 20.288 120.630 184.481 1.00 19.60 22 VAL B CA 1
ATOM 1483 C C . VAL B 1 25 ? 20.111 120.551 185.989 1.00 19.96 22 VAL B C 1
ATOM 1484 O O . VAL B 1 25 ? 20.705 121.343 186.738 1.00 21.36 22 VAL B O 1
ATOM 1488 N N . THR B 1 26 ? 19.329 119.579 186.467 1.00 20.69 23 THR B N 1
ATOM 1489 C CA . THR B 1 26 ? 19.163 119.412 187.907 1.00 21.96 23 THR B CA 1
ATOM 1490 C C . THR B 1 26 ? 20.476 118.989 188.555 1.00 22.71 23 THR B C 1
ATOM 1491 O O . THR B 1 26 ? 20.873 119.532 189.592 1.00 23.37 23 THR B O 1
ATOM 1495 N N . ARG B 1 27 ? 21.175 118.027 187.950 1.00 21.84 24 ARG B N 1
ATOM 1496 C CA . ARG B 1 27 ? 22.497 117.665 188.454 1.00 22.67 24 ARG B CA 1
ATOM 1497 C C . ARG B 1 27 ? 23.438 118.861 188.441 1.00 22.77 24 ARG B C 1
ATOM 1498 O O . ARG B 1 27 ? 24.224 119.049 189.379 1.00 23.67 24 ARG B O 1
ATOM 1506 N N . ALA B 1 28 ? 23.370 119.685 187.391 1.00 21.29 25 ALA B N 1
ATOM 1507 C CA . ALA B 1 28 ? 24.239 120.854 187.320 1.00 21.42 25 ALA B CA 1
ATOM 1508 C C . ALA B 1 28 ? 23.985 121.815 188.478 1.00 24.18 25 ALA B C 1
ATOM 1509 O O . ALA B 1 28 ? 24.932 122.373 189.041 1.00 25.29 25 ALA B O 1
ATOM 1511 N N . THR B 1 29 ? 22.714 122.021 188.856 1.00 24.22 26 THR B N 1
ATOM 1512 C CA . THR B 1 29 ? 22.412 122.955 189.942 1.00 26.89 26 THR B CA 1
ATOM 1513 C C . THR B 1 29 ? 22.867 122.451 191.299 1.00 28.97 26 THR B C 1
ATOM 1514 O O . THR B 1 29 ? 23.036 123.262 192.218 1.00 31.01 26 THR B O 1
ATOM 1518 N N . GLN B 1 30 ? 23.040 121.139 191.465 1.00 29.79 27 GLN B N 1
ATOM 1519 C CA . GLN B 1 30 ? 23.556 120.641 192.735 1.00 31.86 27 GLN B CA 1
ATOM 1520 C C . GLN B 1 30 ? 25.035 120.945 192.891 1.00 31.26 27 GLN B C 1
ATOM 1521 O O . GLN B 1 30 ? 25.560 120.913 194.009 1.00 32.29 27 GLN B O 1
ATOM 1527 N N . MET B 1 31 ? 25.706 121.270 191.798 1.00 29.52 28 MET B N 1
ATOM 1528 C CA A MET B 1 31 ? 27.144 121.493 191.759 0.62 30.48 28 MET B CA 1
ATOM 1529 C CA B MET B 1 31 ? 27.136 121.507 191.833 0.38 29.62 28 MET B CA 1
ATOM 1530 C C . MET B 1 31 ? 27.515 122.962 191.658 1.00 30.65 28 MET B C 1
ATOM 1531 O O . MET B 1 31 ? 28.526 123.391 192.223 1.00 33.06 28 MET B O 1
ATOM 1540 N N . PHE B 1 32 ? 26.726 123.736 190.924 1.00 28.50 29 PHE B N 1
ATOM 1541 C CA . PHE B 1 32 ? 27.083 125.103 190.593 1.00 27.60 29 PHE B CA 1
ATOM 1542 C C . PHE B 1 32 ? 25.995 126.062 191.047 1.00 29.79 29 PHE B C 1
ATOM 1543 O O . PHE B 1 32 ? 24.802 125.746 191.001 1.00 30.60 29 PHE B O 1
ATOM 1551 N N . ASP B 1 33 ? 26.434 127.245 191.487 1.00 32.10 30 ASP B N 1
ATOM 1552 C CA . ASP B 1 33 ? 25.539 128.198 192.139 1.00 36.09 30 ASP B CA 1
ATOM 1553 C C . ASP B 1 33 ? 24.440 128.680 191.199 1.00 33.45 30 ASP B C 1
ATOM 1554 O O . ASP B 1 33 ? 23.283 128.822 191.607 1.00 35.70 30 ASP B O 1
ATOM 1559 N N . HIS B 1 34 ? 24.779 128.955 189.944 1.00 29.02 31 HIS B N 1
ATOM 1560 C CA . HIS B 1 34 ? 23.820 129.475 188.983 1.00 27.34 31 HIS B CA 1
ATOM 1561 C C . HIS B 1 34 ? 24.018 128.749 187.665 1.00 23.86 31 HIS B C 1
ATOM 1562 O O . HIS B 1 34 ? 25.151 128.624 187.190 1.00 23.42 31 HIS B O 1
ATOM 1569 N N . VAL B 1 35 ? 22.928 128.272 187.074 1.00 22.68 32 VAL B N 1
ATOM 1570 C CA . VAL B 1 35 ? 22.989 127.548 185.812 1.00 21.35 32 VAL B CA 1
ATOM 1571 C C . VAL B 1 35 ? 22.099 128.254 184.802 1.00 21.83 32 VAL B C 1
ATOM 1572 O O . VAL B 1 35 ? 20.902 128.449 185.044 1.00 25.23 32 VAL B O 1
ATOM 1576 N N . ILE B 1 36 ? 22.681 128.634 183.673 1.00 21.05 33 ILE B N 1
ATOM 1577 C CA . ILE B 1 36 ? 21.953 129.258 182.576 1.00 20.80 33 ILE B CA 1
ATOM 1578 C C . ILE B 1 36 ? 21.644 128.163 181.566 1.00 20.37 33 ILE B C 1
ATOM 1579 O O . ILE B 1 36 ? 22.560 127.606 180.951 1.00 21.46 33 ILE B O 1
ATOM 1584 N N . LEU B 1 37 ? 20.362 127.843 181.402 1.00 19.02 34 LEU B N 1
ATOM 1585 C CA . LEU B 1 37 ? 19.918 126.927 180.355 1.00 18.26 34 LEU B CA 1
ATOM 1586 C C . LEU B 1 37 ? 19.703 127.780 179.110 1.00 19.27 34 LEU B C 1
ATOM 1587 O O . LEU B 1 37 ? 18.796 128.614 179.066 1.00 20.21 34 LEU B O 1
ATOM 1592 N N . ALA B 1 38 ? 20.588 127.620 178.128 1.00 18.11 35 ALA B N 1
ATOM 1593 C CA . ALA B 1 38 ? 20.726 128.566 177.027 1.00 18.77 35 ALA B CA 1
ATOM 1594 C C . ALA B 1 38 ? 20.300 127.880 175.740 1.00 18.76 35 ALA B C 1
ATOM 1595 O O . ALA B 1 38 ? 20.900 126.876 175.347 1.00 18.45 35 ALA B O 1
ATOM 1597 N N . ILE B 1 39 ? 19.251 128.392 175.106 1.00 18.74 36 ILE B N 1
ATOM 1598 C CA . ILE B 1 39 ? 18.651 127.746 173.946 1.00 19.13 36 ILE B CA 1
ATOM 1599 C C . ILE B 1 39 ? 19.117 128.463 172.689 1.00 19.13 36 ILE B C 1
ATOM 1600 O O . ILE B 1 39 ? 18.820 129.647 172.492 1.00 20.37 36 ILE B O 1
ATOM 1605 N N . ALA B 1 40 ? 19.834 127.743 171.830 1.00 19.45 37 ALA B N 1
ATOM 1606 C CA . ALA B 1 40 ? 20.318 128.303 170.575 1.00 19.26 37 ALA B CA 1
ATOM 1607 C C . ALA B 1 40 ? 19.206 128.298 169.536 1.00 21.13 37 ALA B C 1
ATOM 1608 O O . ALA B 1 40 ? 18.476 127.316 169.392 1.00 22.62 37 ALA B O 1
ATOM 1610 N N . ALA B 1 41 ? 19.087 129.402 168.798 1.00 23.65 38 ALA B N 1
ATOM 1611 C CA . ALA B 1 41 ? 18.077 129.484 167.745 1.00 24.57 38 ALA B CA 1
ATOM 1612 C C . ALA B 1 41 ? 18.190 128.315 166.769 1.00 26.93 38 ALA B C 1
ATOM 1613 O O . ALA B 1 41 ? 17.181 127.704 166.397 1.00 28.28 38 ALA B O 1
ATOM 1615 N N . SER B 1 42 ? 19.414 127.987 166.351 1.00 28.47 39 SER B N 1
ATOM 1616 C CA . SER B 1 42 ? 19.732 126.820 165.528 1.00 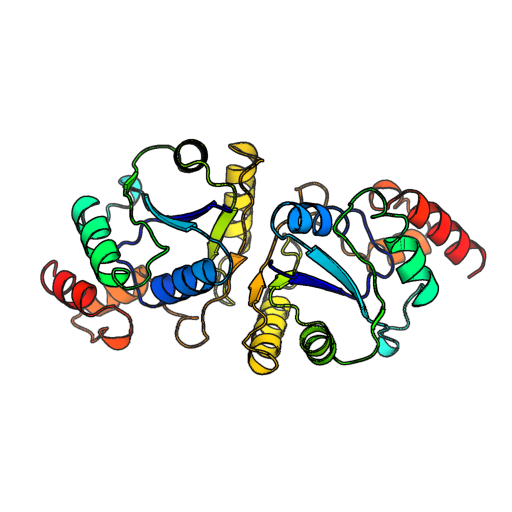30.18 39 SER B CA 1
ATOM 1617 C C . SER B 1 42 ? 18.929 126.752 164.228 1.00 31.19 39 SER B C 1
ATOM 1618 O O . SER B 1 42 ? 18.353 125.700 163.923 1.00 30.67 39 SER B O 1
ATOM 1621 N N . PRO B 1 43 ? 18.880 127.816 163.421 1.00 32.67 40 PRO B N 1
ATOM 1622 C CA . PRO B 1 43 ? 18.066 127.747 162.195 1.00 35.07 40 PRO B CA 1
ATOM 1623 C C . PRO B 1 43 ? 18.511 126.668 161.221 1.00 36.82 40 PRO B C 1
ATOM 1624 O O . PRO B 1 43 ? 17.675 126.151 160.471 1.00 37.68 40 PRO B O 1
ATOM 1628 N N . SER B 1 44 ? 19.794 126.294 161.214 1.00 39.24 41 SER B N 1
ATOM 1629 C CA . SER B 1 44 ? 20.242 125.270 160.275 1.00 41.23 41 SER B CA 1
ATOM 1630 C C . SER B 1 44 ? 19.648 123.904 160.576 1.00 39.78 41 SER B C 1
ATOM 1631 O O . SER B 1 44 ? 19.664 123.034 159.697 1.00 40.37 41 SER B O 1
ATOM 1634 N N . LYS B 1 45 ? 19.134 123.697 161.786 1.00 37.77 42 LYS B N 1
ATOM 1635 C CA . LYS B 1 45 ? 18.467 122.456 162.158 1.00 37.33 42 LYS B CA 1
ATOM 1636 C C . LYS B 1 45 ? 16.985 122.454 161.821 1.00 37.22 42 LYS B C 1
ATOM 1637 O O . LYS B 1 45 ? 16.333 121.415 161.983 1.00 37.08 42 LYS B O 1
ATOM 1643 N N . LYS B 1 46 ? 16.443 123.586 161.358 1.00 37.72 43 LYS B N 1
ATOM 1644 C CA . LYS B 1 46 ? 15.021 123.750 161.069 1.00 38.48 43 LYS B CA 1
ATOM 1645 C C . LYS B 1 46 ? 14.188 123.186 162.216 1.00 35.53 43 LYS B C 1
ATOM 1646 O O . LYS B 1 46 ? 13.501 122.166 162.053 1.00 35.97 43 LYS B O 1
ATOM 1652 N N . PRO B 1 47 ? 14.240 123.811 163.391 1.00 33.61 44 PRO B N 1
ATOM 1653 C CA . PRO B 1 47 ? 13.630 123.205 164.577 1.00 32.49 44 PRO B CA 1
ATOM 1654 C C . PRO B 1 47 ? 12.115 123.147 164.477 1.00 32.78 44 PRO B C 1
ATOM 1655 O O . PRO B 1 47 ? 11.474 123.951 163.794 1.00 33.15 44 PRO B O 1
ATOM 1659 N N . MET B 1 48 ? 11.550 122.164 165.180 1.00 32.49 45 MET B N 1
ATOM 1660 C CA . MET B 1 48 ? 10.101 122.001 165.225 1.00 32.78 45 MET B CA 1
ATOM 1661 C C . MET B 1 48 ? 9.429 123.200 165.882 1.00 31.73 45 MET B C 1
ATOM 1662 O O . MET B 1 48 ? 8.390 123.680 165.408 1.00 33.70 45 MET B O 1
ATOM 1667 N N . PHE B 1 49 ? 10.006 123.694 166.975 1.00 30.28 46 PHE B N 1
ATOM 1668 C CA . PHE B 1 49 ? 9.453 124.801 167.738 1.00 29.34 46 PHE B CA 1
ATOM 1669 C C . PHE B 1 49 ? 10.296 126.048 167.519 1.00 29.12 46 PHE B C 1
ATOM 1670 O O . PHE B 1 49 ? 11.520 125.969 167.379 1.00 30.18 46 PHE B O 1
ATOM 1678 N N . THR B 1 50 ? 9.635 127.204 167.494 1.00 29.37 47 THR B N 1
ATOM 1679 C CA . THR B 1 50 ? 10.385 128.450 167.418 1.00 29.45 47 THR B CA 1
ATOM 1680 C C . THR B 1 50 ? 11.204 128.644 168.694 1.00 28.95 47 THR B C 1
ATOM 1681 O O . THR B 1 50 ? 10.990 127.988 169.717 1.00 29.72 47 THR B O 1
ATOM 1685 N N . LEU B 1 51 ? 12.156 129.571 168.629 1.00 28.58 48 LEU B N 1
ATOM 1686 C CA . LEU B 1 51 ? 12.967 129.863 169.804 1.00 28.26 48 LEU B CA 1
ATOM 1687 C C . LEU B 1 51 ? 12.108 130.351 170.968 1.00 28.62 48 LEU B C 1
ATOM 1688 O O . LEU B 1 51 ? 12.280 129.902 172.105 1.00 28.66 48 LEU B O 1
ATOM 1693 N N . GLU B 1 52 ? 11.181 131.282 170.708 1.00 30.65 49 GLU B N 1
ATOM 1694 C CA . GLU B 1 52 ? 10.316 131.759 171.783 1.00 32.68 49 GLU B CA 1
ATOM 1695 C C . GLU B 1 52 ? 9.524 130.616 172.407 1.00 31.50 49 GLU B C 1
ATOM 1696 O O . GLU B 1 52 ? 9.356 130.567 173.632 1.00 30.67 49 GLU B O 1
ATOM 1702 N N . GLU B 1 53 ? 9.028 129.689 171.578 1.00 30.79 50 GLU B N 1
ATOM 1703 C CA . GLU B 1 53 ? 8.319 128.522 172.100 1.00 32.04 50 GLU B CA 1
ATOM 1704 C C . GLU B 1 53 ? 9.237 127.660 172.960 1.00 29.07 50 GLU B C 1
ATOM 1705 O O . GLU B 1 53 ? 8.873 127.262 174.075 1.00 28.68 50 GLU B O 1
ATOM 1711 N N . ARG B 1 54 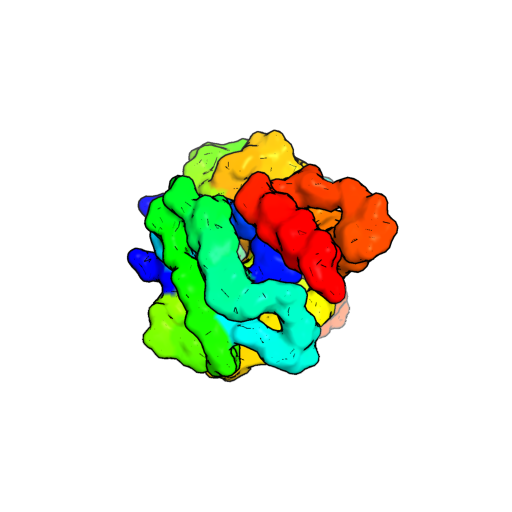? 10.446 127.378 172.463 1.00 26.07 51 ARG B N 1
ATOM 1712 C CA . ARG B 1 54 ? 11.378 126.537 173.210 1.00 24.66 51 ARG B CA 1
ATOM 1713 C C . ARG B 1 54 ? 11.765 127.173 174.539 1.00 24.50 51 ARG B C 1
ATOM 1714 O O . ARG B 1 54 ? 11.863 126.478 175.561 1.00 23.98 51 ARG B O 1
ATOM 1722 N N . VAL B 1 55 ? 12.000 128.488 174.542 1.00 23.82 52 VAL B N 1
ATOM 1723 C CA . VAL B 1 55 ? 12.297 129.190 175.788 1.00 25.59 52 VAL B CA 1
ATOM 1724 C C . VAL B 1 55 ? 11.113 129.105 176.748 1.00 25.58 52 VAL B C 1
ATOM 1725 O O . VAL B 1 55 ? 11.274 128.820 177.941 1.00 25.70 52 VAL B O 1
ATOM 1729 N N . ALA B 1 56 ? 9.901 129.342 176.243 1.00 26.48 53 ALA B N 1
ATOM 1730 C CA . ALA B 1 56 ? 8.729 129.272 177.111 1.00 27.67 53 ALA B CA 1
ATOM 1731 C C . ALA B 1 56 ? 8.548 127.874 177.694 1.00 28.33 53 ALA B C 1
ATOM 1732 O O . ALA B 1 56 ? 8.257 127.721 178.886 1.00 29.05 53 ALA B O 1
ATOM 1734 N N . LEU B 1 57 ? 8.740 126.840 176.876 1.00 27.39 54 LEU B N 1
ATOM 1735 C CA . LEU B 1 57 ? 8.588 125.476 177.370 1.00 26.81 54 LEU B CA 1
ATOM 1736 C C . LEU B 1 57 ? 9.619 125.165 178.443 1.00 24.95 54 LEU B C 1
ATOM 1737 O O . LEU B 1 57 ? 9.299 124.551 179.470 1.00 25.56 54 LEU B O 1
ATOM 1742 N N . 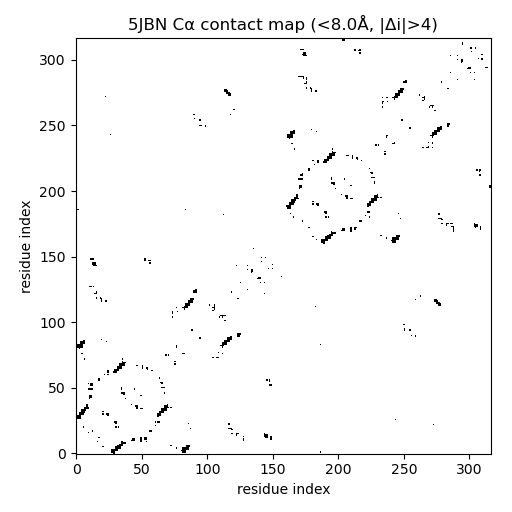ALA B 1 58 ? 10.868 125.578 178.221 1.00 24.28 55 ALA B N 1
ATOM 1743 C CA . ALA B 1 58 ? 11.918 125.277 179.184 1.00 24.88 55 ALA B CA 1
ATOM 1744 C C . ALA B 1 58 ? 11.754 126.087 180.460 1.00 25.75 55 ALA B C 1
ATOM 1745 O O . ALA B 1 58 ? 12.073 125.592 181.548 1.00 25.87 55 ALA B O 1
ATOM 1747 N N . GLN B 1 59 ? 11.266 127.328 180.347 1.00 26.04 56 GLN B N 1
ATOM 1748 C CA . GLN B 1 59 ? 10.957 128.115 181.536 1.00 27.90 56 GLN B CA 1
ATOM 1749 C C . GLN B 1 59 ? 9.949 127.399 182.430 1.00 29.67 56 GLN B C 1
ATOM 1750 O O . GLN B 1 59 ? 10.179 127.243 183.634 1.00 30.50 56 GLN B O 1
ATOM 1756 N N . GLN B 1 60 ? 8.820 126.957 181.859 1.00 30.67 57 GLN B N 1
ATOM 1757 C CA . GLN B 1 60 ? 7.824 126.254 182.666 1.00 33.80 57 GLN B CA 1
ATOM 1758 C C . GLN B 1 60 ? 8.393 124.972 183.252 1.00 31.73 57 GLN B C 1
ATOM 1759 O O . GLN B 1 60 ? 8.144 124.654 184.420 1.00 33.60 57 GLN B O 1
ATOM 1765 N N . ALA B 1 61 ? 9.150 124.215 182.452 1.00 29.08 58 ALA B N 1
ATOM 1766 C CA . ALA B 1 61 ? 9.628 122.911 182.902 1.00 27.91 58 ALA B CA 1
ATOM 1767 C C . ALA B 1 61 ? 10.671 123.023 184.001 1.00 28.98 58 ALA B C 1
ATOM 1768 O O . ALA B 1 61 ? 10.872 122.062 184.748 1.00 30.85 58 ALA B O 1
ATOM 1770 N N . THR B 1 62 ? 11.324 124.174 184.128 1.00 28.10 59 THR B N 1
ATOM 1771 C CA . THR B 1 62 ? 12.352 124.387 185.138 1.00 28.88 59 THR B CA 1
ATOM 1772 C C . THR B 1 62 ? 11.923 125.405 186.186 1.00 31.75 59 THR B C 1
ATOM 1773 O O . THR B 1 62 ? 12.758 125.854 186.982 1.00 32.94 59 THR B O 1
ATOM 1777 N N . ALA B 1 63 ? 10.635 125.761 186.213 1.00 33.80 60 ALA B N 1
ATOM 1778 C CA . ALA B 1 63 ? 10.162 126.853 187.061 1.00 37.24 60 ALA B CA 1
ATOM 1779 C C . ALA B 1 63 ? 10.472 126.618 188.533 1.00 39.84 60 ALA B C 1
ATOM 1780 O O . ALA B 1 63 ? 10.671 127.580 189.285 1.00 41.61 60 ALA B O 1
ATOM 1782 N N . HIS B 1 64 ? 10.530 125.361 188.961 1.00 41.13 61 HIS B N 1
ATOM 1783 C CA . HIS B 1 64 ? 10.762 125.029 190.359 1.00 43.81 61 HIS B CA 1
ATOM 1784 C C . HIS B 1 64 ? 12.230 124.782 190.686 1.00 41.91 61 HIS B C 1
ATOM 1785 O O . HIS B 1 64 ? 12.545 124.405 191.819 1.00 42.36 61 HIS B O 1
ATOM 1792 N N . LEU B 1 65 ? 13.129 124.989 189.731 1.00 38.97 62 LEU B N 1
ATOM 1793 C CA . LEU B 1 65 ? 14.568 124.953 189.976 1.00 38.20 62 LEU B CA 1
ATOM 1794 C C . LEU B 1 65 ? 15.025 126.403 190.101 1.00 37.31 62 LEU B C 1
ATOM 1795 O O . LEU B 1 65 ? 15.224 127.093 189.096 1.00 35.83 62 LEU B O 1
ATOM 1800 N N . GLY B 1 66 ? 15.194 126.865 191.343 1.00 38.08 63 GLY B N 1
ATOM 1801 C CA . GLY B 1 66 ? 15.398 128.283 191.590 1.00 37.77 63 GLY B CA 1
ATOM 1802 C C . GLY B 1 66 ? 16.700 128.839 191.053 1.00 38.36 63 GLY B C 1
ATOM 1803 O O . GLY B 1 66 ? 16.803 130.054 190.838 1.00 40.82 63 GLY B O 1
ATOM 1804 N N . ASN B 1 67 ? 17.697 127.986 190.834 1.00 35.56 64 ASN B N 1
ATOM 1805 C CA . ASN B 1 67 ? 19.002 128.435 190.376 1.00 35.71 64 ASN B CA 1
ATOM 1806 C C . ASN B 1 67 ? 19.203 128.238 188.880 1.00 31.33 64 ASN B C 1
ATOM 1807 O O . ASN B 1 67 ? 20.340 128.334 188.405 1.00 30.24 64 ASN B O 1
ATOM 1812 N N . VAL B 1 68 ? 18.134 127.961 188.136 1.00 27.96 65 VAL B N 1
ATOM 1813 C CA . VAL B 1 68 ? 18.180 127.827 186.684 1.00 27.04 65 VAL B CA 1
ATOM 1814 C C . VAL B 1 68 ? 17.547 129.061 186.064 1.00 27.18 65 VAL B C 1
ATOM 1815 O O . VAL B 1 68 ? 16.439 129.459 186.446 1.00 30.29 65 VAL B O 1
ATOM 1819 N N . GLU B 1 69 ? 18.239 129.650 185.098 1.00 25.56 66 GLU B N 1
ATOM 1820 C CA . GLU B 1 69 ? 17.735 130.768 184.313 1.00 26.53 66 GLU B CA 1
ATOM 1821 C C . GLU B 1 69 ? 17.722 130.336 182.855 1.00 24.80 66 GLU B C 1
ATOM 1822 O O . GLU B 1 69 ? 18.757 129.926 182.325 1.00 25.86 66 GLU B O 1
ATOM 1828 N N . VAL B 1 70 ? 16.560 130.422 182.206 1.00 22.82 67 VAL B N 1
ATOM 1829 C CA . VAL B 1 70 ? 16.408 130.028 180.806 1.00 21.74 67 VAL B CA 1
ATOM 1830 C C . VAL B 1 70 ? 16.507 131.268 179.934 1.00 23.23 67 VAL B C 1
ATOM 1831 O O . VAL B 1 70 ? 15.789 132.253 180.158 1.00 25.20 67 VAL B O 1
ATOM 1835 N N A VAL B 1 71 ? 17.373 131.219 178.935 0.54 22.25 68 VAL B N 1
ATOM 1836 N N B VAL B 1 71 ? 17.396 131.225 178.925 0.46 22.82 68 VAL B N 1
ATOM 1837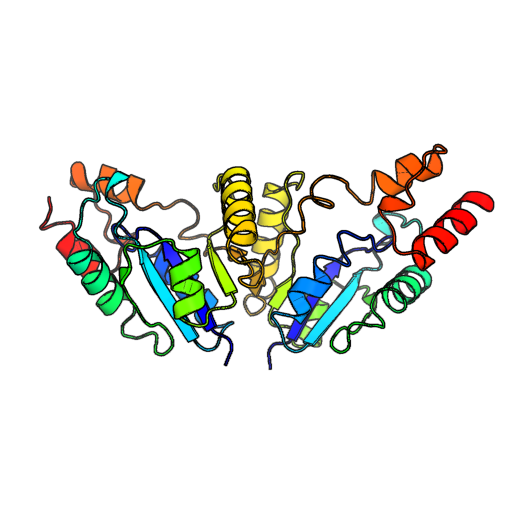 C CA A VAL B 1 71 ? 17.467 132.308 177.983 0.54 21.16 68 VAL B CA 1
ATOM 1838 C CA B VAL B 1 71 ? 17.685 132.356 178.034 0.46 22.10 68 VAL B CA 1
ATOM 1839 C C A VAL B 1 71 ? 17.595 131.713 176.596 0.54 21.41 68 VAL B C 1
ATOM 1840 C C B VAL B 1 71 ? 17.916 131.847 176.611 0.46 21.75 68 VAL B C 1
ATOM 1841 O O A VAL B 1 71 ? 17.869 130.524 176.420 0.54 22.12 68 VAL B O 1
ATOM 1842 O O B VAL B 1 71 ? 18.625 130.854 176.413 0.46 21.90 68 VAL B O 1
ATOM 1849 N N . GLY B 1 72 ? 17.367 132.557 175.610 1.00 21.17 69 GLY B N 1
ATOM 1850 C CA . GLY B 1 72 ? 17.604 132.222 174.218 1.00 20.55 69 GLY B CA 1
ATOM 1851 C C . GLY B 1 72 ? 18.761 133.029 173.653 1.00 20.23 69 GLY B C 1
ATOM 1852 O O . GLY B 1 72 ? 19.069 134.118 174.137 1.00 21.33 69 GLY B O 1
ATOM 1853 N N . PHE B 1 73 ? 19.408 132.496 172.616 1.00 20.37 70 PHE B N 1
ATOM 1854 C CA . PHE B 1 73 ? 20.493 133.224 171.975 1.00 20.45 70 PHE B CA 1
ATOM 1855 C C . PHE B 1 73 ? 20.636 132.773 170.528 1.00 21.02 70 PHE B C 1
ATOM 1856 O O . PHE B 1 73 ? 20.321 131.629 170.181 1.00 22.16 70 PHE B O 1
ATOM 1864 N N . SER B 1 74 ? 21.129 133.682 169.686 1.00 22.13 71 SER B N 1
ATOM 1865 C CA . SER B 1 74 ? 21.353 133.372 168.280 1.00 24.87 71 SER B CA 1
ATOM 1866 C C . SER B 1 74 ? 22.786 133.612 167.843 1.00 25.24 71 SER B C 1
ATOM 1867 O O . SER B 1 74 ? 23.093 133.453 166.654 1.00 26.94 71 SER B O 1
ATOM 1870 N N . ASP B 1 75 ? 23.671 133.988 168.756 1.00 23.23 72 ASP B N 1
ATOM 1871 C CA . ASP B 1 75 ? 25.040 134.282 168.379 1.00 25.12 72 ASP B CA 1
ATOM 1872 C C . ASP B 1 75 ? 25.943 133.082 168.667 1.00 21.00 72 ASP B C 1
ATOM 1873 O O . ASP B 1 75 ? 25.470 131.962 168.901 1.00 22.78 72 ASP B O 1
ATOM 1878 N N . LEU B 1 76 ? 27.256 133.291 168.586 1.00 18.07 73 LEU B N 1
ATOM 1879 C CA . LEU B 1 76 ? 28.196 132.219 168.883 1.00 16.53 73 LEU B CA 1
ATOM 1880 C C . LEU B 1 76 ? 28.063 131.845 170.348 1.00 16.72 73 LEU B C 1
ATOM 1881 O O . LEU B 1 76 ? 28.096 132.719 171.222 1.00 17.67 73 LEU B O 1
ATOM 1886 N N . MET B 1 77 ? 27.913 130.547 170.628 1.00 16.92 74 MET B N 1
ATOM 1887 C CA . MET B 1 77 ? 27.689 130.136 172.010 1.00 17.33 74 MET B CA 1
ATOM 1888 C C . MET B 1 77 ? 28.806 130.636 172.922 1.00 17.66 74 MET B C 1
ATOM 1889 O O . MET B 1 77 ? 28.535 131.146 174.014 1.00 18.41 74 MET B O 1
ATOM 1894 N N . ALA B 1 78 ? 30.066 130.537 172.477 1.00 17.33 75 ALA B N 1
ATOM 1895 C CA . ALA B 1 78 ? 31.178 130.958 173.325 1.00 17.39 75 ALA B CA 1
ATOM 1896 C C . ALA B 1 78 ? 31.101 132.443 173.652 1.00 15.74 75 ALA B C 1
ATOM 1897 O O . ALA B 1 78 ? 31.408 132.847 174.777 1.00 17.47 75 ALA B O 1
ATOM 1899 N N . ASN B 1 79 ? 30.690 133.278 172.692 1.00 16.88 76 ASN B N 1
ATOM 1900 C CA . ASN B 1 79 ? 30.537 134.693 173.017 1.00 16.68 76 ASN B CA 1
ATOM 1901 C C . ASN B 1 79 ? 29.391 134.907 173.989 1.00 16.76 76 ASN B C 1
ATOM 1902 O O . ASN B 1 79 ? 29.509 135.699 174.934 1.00 17.14 76 ASN B O 1
ATOM 1907 N N . PHE B 1 80 ? 28.265 134.214 173.774 1.00 17.27 77 PHE B N 1
ATOM 1908 C CA . PHE B 1 80 ? 27.157 134.319 174.717 1.00 17.95 77 PHE B CA 1
ATOM 1909 C C . PHE B 1 80 ? 27.591 133.896 176.116 1.00 18.24 77 PHE B C 1
ATOM 1910 O O . PHE B 1 80 ? 27.245 134.553 177.108 1.00 19.36 77 PHE B O 1
ATOM 1918 N N . ALA B 1 81 ? 28.381 132.821 176.215 1.00 18.26 78 ALA B N 1
ATOM 1919 C CA . ALA B 1 81 ? 28.836 132.361 177.521 1.00 17.70 78 ALA B CA 1
ATOM 1920 C C . ALA B 1 81 ? 29.711 133.412 178.195 1.00 18.16 78 ALA B C 1
ATOM 1921 O O . ALA B 1 81 ? 29.556 133.693 179.388 1.00 19.62 78 ALA B O 1
ATOM 1923 N N . ARG B 1 82 ? 30.659 133.987 177.453 1.00 18.11 79 ARG B N 1
ATOM 1924 C CA . ARG B 1 82 ? 31.477 135.060 178.015 1.00 18.32 79 ARG B CA 1
ATOM 1925 C C . ARG B 1 82 ? 30.605 136.222 178.469 1.00 19.66 79 ARG B C 1
ATOM 1926 O O . ARG B 1 82 ? 30.826 136.803 179.540 1.00 21.03 79 ARG B O 1
ATOM 1934 N N . ASN B 1 83 ? 29.598 136.571 177.668 1.00 19.83 80 ASN B N 1
ATOM 1935 C CA . ASN B 1 83 ? 28.760 137.721 177.983 1.00 20.26 80 ASN B CA 1
ATOM 1936 C C . ASN B 1 83 ? 27.845 137.456 179.166 1.00 23.21 80 ASN B C 1
ATOM 1937 O O . ASN B 1 83 ? 27.366 138.412 179.792 1.00 26.26 80 ASN B O 1
ATOM 1942 N N . GLN B 1 84 ? 27.613 136.186 179.499 1.00 22.51 81 GLN B N 1
ATOM 1943 C CA . GLN B 1 84 ? 26.874 135.803 180.694 1.00 25.94 81 GLN B CA 1
ATOM 1944 C C . GLN B 1 84 ? 27.786 135.538 181.881 1.00 25.79 81 GLN B C 1
ATOM 1945 O O . GLN B 1 84 ? 27.293 135.153 182.950 1.00 26.59 81 GLN B O 1
ATOM 1951 N N . HIS B 1 85 ? 29.095 135.732 181.715 1.00 25.10 82 HIS B N 1
ATOM 1952 C CA . HIS B 1 85 ? 30.069 135.508 182.780 1.00 25.98 82 HIS B CA 1
ATOM 1953 C C . HIS B 1 85 ? 30.079 134.053 183.236 1.00 24.01 82 HIS B C 1
ATOM 1954 O O . HIS B 1 85 ? 30.290 133.755 184.412 1.00 25.27 82 HIS B O 1
ATOM 1961 N N . ALA B 1 86 ? 29.839 133.136 182.308 1.00 20.86 83 ALA B N 1
ATOM 1962 C CA . ALA B 1 86 ? 29.909 131.718 182.626 1.00 19.99 83 ALA B CA 1
ATOM 1963 C C . ALA B 1 86 ? 31.345 131.235 182.499 1.00 20.34 83 ALA B C 1
ATOM 1964 O O . ALA B 1 86 ? 32.079 131.659 181.605 1.00 21.96 83 ALA B O 1
ATOM 1966 N N . THR B 1 87 ? 31.743 130.327 183.392 1.00 19.47 84 THR B N 1
ATOM 1967 C CA . THR B 1 87 ? 33.065 129.716 183.328 1.00 20.06 84 THR B CA 1
ATOM 1968 C C . THR B 1 87 ? 33.001 128.201 183.278 1.00 19.35 84 THR B C 1
ATOM 1969 O O . THR B 1 87 ? 34.048 127.551 183.215 1.00 20.34 84 THR B O 1
ATOM 1973 N N . VAL B 1 88 ? 31.806 127.625 183.314 1.00 18.35 85 VAL B N 1
ATOM 1974 C CA . VAL B 1 88 ? 31.592 126.187 183.229 1.00 18.10 85 VAL B CA 1
ATOM 1975 C C . VAL B 1 88 ? 30.579 125.940 182.125 1.00 16.76 85 VAL B C 1
ATOM 1976 O O . VAL B 1 88 ? 29.556 126.626 182.047 1.00 17.43 85 VAL B O 1
ATOM 1980 N N . LEU B 1 89 ? 30.873 124.975 181.263 1.00 16.36 86 LEU B N 1
ATOM 1981 C CA . LEU B 1 89 ? 30.027 124.614 180.129 1.00 15.58 86 LEU B CA 1
ATOM 1982 C C . LEU B 1 89 ? 29.523 123.188 180.347 1.00 16.31 86 LEU B C 1
ATOM 1983 O O . LEU B 1 89 ? 30.298 122.236 180.238 1.00 17.01 86 LEU B O 1
ATOM 1988 N N . ILE B 1 90 ? 28.226 123.041 180.640 1.00 16.73 87 ILE B N 1
ATOM 1989 C CA . ILE B 1 90 ? 27.636 121.738 180.957 1.00 16.94 87 ILE B CA 1
ATOM 1990 C C . ILE B 1 90 ? 27.312 120.993 179.670 1.00 15.82 87 ILE B C 1
ATOM 1991 O O . ILE B 1 90 ? 26.597 121.513 178.803 1.00 17.11 87 ILE B O 1
ATOM 1996 N N . ARG B 1 91 ? 27.780 119.749 179.574 1.00 15.52 88 ARG B N 1
ATOM 1997 C CA . ARG B 1 91 ? 27.446 118.843 178.485 1.00 16.47 88 ARG B CA 1
ATOM 1998 C C . ARG B 1 91 ? 26.922 117.532 179.062 1.00 18.28 88 ARG B C 1
ATOM 1999 O O . ARG B 1 91 ? 27.437 117.046 180.064 1.00 18.47 88 ARG B O 1
ATOM 2007 N N . GLY B 1 92 ? 25.894 116.958 178.438 1.00 19.39 89 GLY B N 1
ATOM 2008 C CA . GLY B 1 92 ? 25.456 115.617 178.822 1.00 20.20 89 GLY B CA 1
ATOM 2009 C C . GLY B 1 92 ? 26.343 114.532 178.222 1.00 25.28 89 GLY B C 1
ATOM 2010 O O . GLY B 1 92 ? 26.930 114.697 177.150 1.00 29.13 89 GLY B O 1
ATOM 2011 N N . LEU B 1 93 ? 26.447 113.401 178.924 0.96 25.64 90 LEU B N 1
ATOM 2012 C CA . LEU B 1 93 ? 27.299 112.294 178.487 0.96 28.18 90 LEU B CA 1
ATOM 2013 C C . LEU B 1 93 ? 26.732 110.974 178.981 0.96 32.12 90 LEU B C 1
ATOM 2014 O O . LEU B 1 93 ? 26.368 110.852 180.151 0.96 33.74 90 LEU B O 1
ATOM 2019 N N . ARG B 1 94 ? 26.681 109.980 178.097 1.00 32.09 91 ARG B N 1
ATOM 2020 C CA . ARG B 1 94 ? 26.132 108.679 178.468 1.00 35.58 91 ARG B CA 1
ATOM 2021 C C . ARG B 1 94 ? 26.740 107.610 177.573 1.00 36.73 91 ARG B C 1
ATOM 2022 O O . ARG B 1 94 ? 27.440 107.908 176.605 1.00 37.11 91 ARG B O 1
ATOM 2030 N N . ALA B 1 95 ? 26.446 106.349 177.910 0.81 33.38 92 ALA B N 1
ATOM 2031 C CA . ALA B 1 95 ? 27.073 105.224 177.220 0.81 31.65 92 ALA B CA 1
ATOM 2032 C C . ALA B 1 95 ? 26.756 105.215 175.730 0.81 30.65 92 ALA B C 1
ATOM 2033 O O . ALA B 1 95 ? 27.578 104.763 174.925 0.81 31.47 92 ALA B O 1
ATOM 2035 N N . VAL B 1 96 ? 25.578 105.712 175.337 0.78 30.44 93 VAL B N 1
ATOM 2036 C CA . VAL B 1 96 ? 25.224 105.752 173.920 0.78 29.83 93 VAL B CA 1
ATOM 2037 C C . VAL B 1 96 ? 25.780 106.966 173.196 0.78 32.66 93 VAL B C 1
ATOM 2038 O O . VAL B 1 96 ? 25.509 107.133 172.000 0.78 33.80 93 VAL B O 1
ATOM 2042 N N . ALA B 1 97 ? 26.559 107.809 173.867 0.92 33.52 94 ALA B N 1
ATOM 2043 C CA . ALA B 1 97 ? 26.970 109.076 173.278 0.92 34.74 94 ALA B CA 1
ATOM 2044 C C . ALA B 1 97 ? 28.058 108.890 172.229 0.92 36.02 94 ALA B C 1
ATOM 2045 O O . ALA B 1 97 ? 28.938 108.034 172.361 0.92 36.91 94 ALA B O 1
ATOM 2047 N N . ASP B 1 98 ? 27.990 109.717 171.186 1.00 36.78 95 ASP B N 1
ATOM 2048 C CA . ASP B 1 98 ? 29.099 109.898 170.252 1.00 37.66 95 ASP B CA 1
ATOM 2049 C C . ASP B 1 98 ? 30.101 110.812 170.947 1.00 36.15 95 ASP B C 1
ATOM 2050 O O . ASP B 1 98 ? 30.163 112.026 170.721 1.00 34.16 95 ASP B O 1
ATOM 2055 N N . PHE B 1 99 ? 30.898 110.205 171.830 1.00 36.47 96 PHE B N 1
ATOM 2056 C CA . PHE B 1 99 ? 31.749 111.006 172.698 1.00 38.29 96 PHE B CA 1
ATOM 2057 C C . PHE B 1 99 ? 32.885 111.661 171.927 1.00 35.68 96 PHE B C 1
ATOM 2058 O O . PHE B 1 99 ? 33.363 112.726 172.328 1.00 32.84 96 PHE B O 1
ATOM 2066 N N . GLU B 1 100 ? 33.296 111.082 170.797 1.00 34.84 97 GLU B N 1
ATOM 2067 C CA . GLU B 1 100 ? 34.349 111.718 170.012 1.00 36.03 97 GLU B CA 1
ATOM 2068 C C . GLU B 1 100 ? 33.869 113.036 169.398 1.00 32.93 97 GLU B C 1
ATOM 2069 O O . GLU B 1 100 ? 34.627 114.012 169.349 1.00 30.72 97 GLU B O 1
ATOM 2075 N N . TYR B 1 101 ? 32.609 113.102 168.949 1.00 30.82 98 TYR B N 1
ATOM 2076 C CA . TYR B 1 101 ? 32.071 114.380 168.487 1.00 30.81 98 TYR B CA 1
ATOM 2077 C C . TYR B 1 101 ? 31.985 115.389 169.624 1.00 26.27 98 TYR B C 1
ATOM 2078 O O . TYR B 1 101 ? 32.266 116.582 169.435 1.00 25.02 98 TYR B O 1
ATOM 2087 N N . GLU B 1 102 ? 31.569 114.936 170.807 1.00 25.87 99 GLU B N 1
ATOM 2088 C CA . GLU B 1 102 ? 31.587 115.818 171.964 1.00 23.68 99 GLU B CA 1
ATOM 2089 C C . GLU B 1 102 ? 32.993 116.339 172.238 1.00 21.23 99 GLU B C 1
ATOM 2090 O O . GLU B 1 102 ? 33.158 117.498 172.629 1.00 21.36 99 GLU B O 1
ATOM 2096 N N . MET B 1 103 ? 34.023 115.519 171.990 1.00 21.80 100 MET B N 1
ATOM 2097 C CA . MET B 1 103 ? 35.399 115.990 172.137 1.00 23.03 100 MET B CA 1
ATOM 2098 C C . MET B 1 103 ? 35.737 117.058 171.103 1.00 20.73 100 MET B C 1
ATOM 2099 O O . MET B 1 103 ? 36.418 118.041 171.419 1.00 19.38 100 MET B O 1
ATOM 2104 N N . GLN B 1 104 ? 35.310 116.865 169.853 1.00 21.28 101 GLN B N 1
ATOM 2105 C CA . GLN B 1 104 ? 35.572 117.868 168.827 1.00 20.79 101 GLN B CA 1
ATOM 2106 C C . GLN B 1 104 ? 34.931 119.193 169.200 1.00 19.46 101 GLN B C 1
ATOM 2107 O O . GLN B 1 104 ? 35.567 120.254 169.119 1.00 19.33 101 GLN B O 1
ATOM 2113 N N . LEU B 1 105 ? 33.670 119.148 169.629 1.00 20.05 102 LEU B N 1
ATOM 2114 C CA . LEU B 1 105 ? 32.973 120.367 170.020 1.00 21.27 102 LEU B CA 1
ATOM 2115 C C . LEU B 1 105 ? 33.656 121.039 171.204 1.00 19.15 102 LEU B C 1
ATOM 2116 O O . LEU B 1 105 ? 33.845 122.263 171.210 1.00 19.02 102 LEU B O 1
ATOM 2121 N N . ALA B 1 106 ? 34.063 120.254 172.204 1.00 18.71 103 ALA B N 1
ATOM 2122 C CA . ALA B 1 106 ? 34.723 120.830 173.371 1.00 17.19 103 ALA B CA 1
ATOM 2123 C C . ALA B 1 106 ? 36.046 121.489 172.993 1.00 17.54 103 ALA B C 1
ATOM 2124 O O . ALA B 1 106 ? 36.393 122.547 173.532 1.00 17.12 103 ALA B O 1
ATOM 2126 N N . HIS B 1 107 ? 36.788 120.904 172.048 1.00 16.99 104 HIS B N 1
ATOM 2127 C CA . HIS B 1 107 ? 38.040 121.528 171.635 1.00 16.77 104 HIS B CA 1
ATOM 2128 C C . HIS B 1 107 ? 37.801 122.808 170.844 1.00 16.77 104 HIS B C 1
ATOM 2129 O O . HIS B 1 107 ? 38.535 123.788 171.014 1.00 16.99 104 HIS B O 1
ATOM 2136 N N . MET B 1 108 ? 36.769 122.836 169.998 1.00 16.90 105 MET B N 1
ATOM 2137 C CA . MET B 1 108 ? 36.450 124.087 169.320 1.00 18.72 105 MET B CA 1
ATOM 2138 C C . MET B 1 108 ? 36.007 125.145 170.316 1.00 18.51 105 MET B C 1
ATOM 2139 O O . MET B 1 108 ? 36.469 126.292 170.248 1.00 18.14 105 MET B O 1
ATOM 2144 N N . ASN B 1 109 ? 35.143 124.766 171.274 1.00 18.00 106 ASN B N 1
ATOM 2145 C CA . ASN B 1 109 ? 34.699 125.721 172.292 1.00 18.60 106 ASN B CA 1
ATOM 2146 C C . ASN B 1 109 ? 35.884 126.257 173.084 1.00 17.61 106 ASN B C 1
ATOM 2147 O O . ASN B 1 109 ? 35.916 127.440 173.445 1.00 18.98 106 ASN B O 1
ATOM 2152 N N . ARG B 1 110 ? 36.864 125.401 173.373 1.00 18.43 107 ARG B N 1
ATOM 2153 C CA . ARG B 1 110 ? 38.030 125.832 174.137 1.00 18.39 107 ARG B CA 1
ATOM 2154 C C . ARG B 1 110 ? 38.901 126.774 173.321 1.00 18.86 107 ARG B C 1
ATOM 2155 O O . ARG B 1 110 ? 39.465 127.733 173.859 1.00 20.04 107 ARG B O 1
ATOM 2163 N N . HIS B 1 111 ? 39.016 126.529 172.014 1.00 18.96 108 HIS B N 1
ATOM 2164 C CA . HIS B 1 111 ? 39.731 127.466 171.158 1.00 19.11 108 HIS B CA 1
ATOM 2165 C C . HIS B 1 111 ? 39.088 128.853 171.187 1.00 19.20 108 HIS B C 1
ATOM 2166 O O . HIS B 1 111 ? 39.784 129.875 171.175 1.00 20.50 108 HIS B O 1
ATOM 2173 N N . LEU B 1 112 ? 37.760 128.903 171.218 1.00 17.52 109 LEU B N 1
ATOM 2174 C CA . LEU B 1 112 ? 37.057 130.181 171.170 1.00 18.25 109 LEU B CA 1
ATOM 2175 C C . LEU B 1 112 ? 37.032 130.882 172.524 1.00 17.97 109 LEU B C 1
ATOM 2176 O O . LEU B 1 112 ? 37.034 132.120 172.578 1.00 19.53 109 LEU B O 1
ATOM 2181 N N . MET B 1 113 ? 36.996 130.124 173.620 1.00 17.83 110 MET B N 1
ATOM 2182 C CA . MET B 1 113 ? 36.960 130.708 174.959 1.00 18.30 110 MET B CA 1
ATOM 2183 C C . MET B 1 113 ? 37.629 129.722 175.895 1.00 18.40 110 MET B C 1
ATOM 2184 O O . MET B 1 113 ? 36.970 128.859 176.500 1.00 18.52 110 MET B O 1
ATOM 2189 N N . PRO B 1 114 ? 38.952 129.805 176.055 1.00 19.42 111 PRO B N 1
ATOM 2190 C CA . PRO B 1 114 ? 39.648 128.816 176.893 1.00 20.70 111 PRO B CA 1
ATOM 2191 C C . PRO B 1 114 ? 39.249 128.854 178.357 1.00 21.37 111 PRO B C 1
ATOM 2192 O O . PRO B 1 114 ? 39.423 127.840 179.054 1.00 23.98 111 PRO B O 1
ATOM 2196 N N . GLU B 1 115 ? 38.720 129.984 178.837 1.00 21.31 112 GLU B N 1
ATOM 2197 C CA . GLU B 1 115 ? 38.280 130.142 180.218 1.00 24.07 112 GLU B CA 1
ATOM 2198 C C . GLU B 1 115 ? 36.970 129.424 180.507 1.00 23.27 112 GLU B C 1
ATOM 2199 O O . GLU B 1 115 ? 36.562 129.359 181.671 1.00 27.00 112 GLU B O 1
ATOM 2205 N N . LEU B 1 116 ? 36.294 128.906 179.488 1.00 19.42 113 LEU B N 1
ATOM 2206 C CA . LEU B 1 116 ? 35.018 128.220 179.649 1.00 18.19 113 LEU B CA 1
ATOM 2207 C C . LEU B 1 116 ? 35.309 126.724 179.664 1.00 18.58 113 LEU B C 1
ATOM 2208 O O . LEU B 1 116 ? 35.673 126.146 178.637 1.00 20.66 113 LEU B O 1
ATOM 2213 N N . GLU B 1 117 ? 35.188 126.103 180.828 1.00 17.29 114 GLU B N 1
ATOM 2214 C CA . GLU B 1 117 ? 35.623 124.722 180.987 1.00 17.05 114 GLU B CA 1
ATOM 2215 C C . GLU B 1 117 ? 34.453 123.779 180.745 1.00 17.59 114 GLU B C 1
ATOM 2216 O O . GLU B 1 117 ? 33.438 123.849 181.450 1.00 17.55 114 GLU B O 1
ATOM 2222 N N . SER B 1 118 ? 34.592 122.910 179.742 1.00 17.14 115 SER B N 1
ATOM 2223 C CA . SER B 1 118 ? 33.581 121.886 179.511 1.00 17.66 115 SER B CA 1
ATOM 2224 C C . SER B 1 118 ? 33.570 120.868 180.641 1.00 18.51 115 SER B C 1
ATOM 2225 O O . SER B 1 118 ? 34.618 120.389 181.084 1.00 20.13 115 SER B O 1
ATOM 2228 N N A VAL B 1 119 ? 32.387 120.578 181.143 0.49 18.06 116 VAL B N 1
ATOM 2229 N N B VAL B 1 119 ? 32.367 120.498 181.082 0.51 17.78 116 VAL B N 1
ATOM 2230 C CA A VAL B 1 119 ? 32.205 119.455 182.045 0.49 18.08 116 VAL B CA 1
ATOM 2231 C CA B VAL B 1 119 ? 32.190 119.490 182.126 0.51 17.32 116 VAL B CA 1
ATOM 2232 C C A VAL B 1 119 ? 31.140 118.566 181.447 0.49 17.40 116 VAL B C 1
ATOM 2233 C C B VAL B 1 119 ? 31.040 118.575 181.724 0.51 16.06 116 VAL B C 1
ATOM 2234 O O A VAL B 1 119 ? 30.204 119.034 180.790 0.49 19.41 116 VAL B O 1
ATOM 2235 O O B VAL B 1 119 ? 29.917 119.045 181.511 0.51 15.95 116 VAL B O 1
ATOM 2242 N N . PHE B 1 120 ? 31.307 117.269 181.653 1.00 16.86 117 PHE B N 1
ATOM 2243 C CA . PHE B 1 120 ? 30.343 116.290 181.182 1.00 15.70 117 PHE B CA 1
ATOM 2244 C C . PHE B 1 120 ? 29.684 115.625 182.376 1.00 15.93 117 PHE B C 1
ATOM 2245 O O . PHE B 1 120 ? 30.373 115.159 183.292 1.00 18.11 117 PHE B O 1
ATOM 2253 N N . LEU B 1 121 ? 28.355 115.620 182.376 1.00 16.74 118 LEU B N 1
ATOM 2254 C CA . LEU B 1 121 ? 27.558 114.988 183.416 1.00 16.69 118 LEU B CA 1
ATOM 2255 C C . LEU B 1 121 ? 26.791 113.826 182.806 1.00 18.18 118 LEU B C 1
ATOM 2256 O O . LEU B 1 121 ? 26.443 113.849 181.622 1.00 19.45 118 LEU B O 1
ATOM 2261 N N . MET B 1 122 ? 26.500 112.817 183.627 1.00 19.09 119 MET B N 1
ATOM 2262 C CA . MET B 1 122 ? 25.847 111.594 183.177 1.00 21.26 119 MET B CA 1
ATOM 2263 C C . MET B 1 122 ? 24.418 111.524 183.696 1.00 22.10 119 MET B C 1
ATOM 2264 O O . MET B 1 122 ? 24.198 111.618 184.912 1.00 22.70 119 MET B O 1
ATOM 2269 N N . PRO B 1 123 ? 23.430 111.342 182.828 1.00 23.17 120 PRO B N 1
ATOM 2270 C CA . PRO B 1 123 ? 22.039 111.302 183.284 1.00 24.01 120 PRO B CA 1
ATOM 2271 C C . PRO B 1 123 ? 21.723 109.979 183.972 1.00 25.60 120 PRO B C 1
ATOM 2272 O O . PRO B 1 123 ? 22.497 109.022 183.948 1.00 25.87 120 PRO B O 1
ATOM 2276 N N A SER B 1 124 ? 20.552 109.949 184.597 0.45 26.24 121 SER B N 1
ATOM 2277 N N B SER B 1 124 ? 20.547 109.949 184.594 0.55 26.30 121 SER B N 1
ATOM 2278 C CA A SER B 1 124 ? 20.065 108.721 185.203 0.45 26.86 121 SER B CA 1
ATOM 2279 C CA B SER B 1 124 ? 20.051 108.731 185.220 0.55 26.83 121 SER B CA 1
ATOM 2280 C C A SER B 1 124 ? 19.928 107.627 184.149 0.45 27.59 121 SER B C 1
ATOM 2281 C C B SER B 1 124 ? 19.837 107.639 184.175 0.55 27.17 121 SER B C 1
ATOM 2282 O O A SER B 1 124 ? 19.812 107.889 182.948 0.45 28.50 121 SER B O 1
ATOM 2283 O O B SER B 1 124 ? 19.581 107.916 183.001 0.55 27.12 121 SER B O 1
ATOM 2288 N N . LYS B 1 125 ? 19.938 106.379 184.618 1.00 26.95 122 LYS B N 1
ATOM 2289 C CA . LYS B 1 125 ? 19.709 105.252 183.719 1.00 26.66 122 LYS B CA 1
ATOM 2290 C C . LYS B 1 125 ? 18.376 105.377 183.002 1.00 25.16 122 LYS B C 1
ATOM 2291 O O . LYS B 1 125 ? 18.261 104.989 181.833 1.00 25.56 122 LYS B O 1
ATOM 2297 N N . GLU B 1 126 ? 17.371 105.940 183.678 1.00 23.49 123 GLU B N 1
ATOM 2298 C CA . GLU B 1 126 ? 16.047 106.080 183.082 1.00 22.85 123 GLU B CA 1
ATOM 2299 C C . GLU B 1 126 ? 16.098 106.865 181.784 1.00 19.70 123 GLU B C 1
ATOM 2300 O O . GLU B 1 126 ? 15.337 106.578 180.853 1.00 20.43 123 GLU B O 1
ATOM 2306 N N . TRP B 1 127 ? 17.002 107.842 181.695 1.00 18.56 124 TRP B N 1
ATOM 2307 C CA . TRP B 1 127 ? 17.112 108.714 180.532 1.00 18.72 124 TRP B CA 1
ATOM 2308 C C . TRP B 1 127 ? 18.373 108.438 179.728 1.00 20.65 124 TRP B C 1
ATOM 2309 O O . TRP B 1 127 ? 18.819 109.297 178.966 1.00 23.43 124 TRP B O 1
ATOM 2320 N N A SER B 1 128 ? 18.965 107.255 179.870 0.48 21.40 125 SER B N 1
ATOM 2321 N N B SER B 1 128 ? 18.931 107.234 179.866 0.52 20.79 125 SER B N 1
ATOM 2322 C CA A SER B 1 128 ? 20.224 107.020 179.174 0.48 22.83 125 SER B CA 1
ATOM 2323 C CA B SER B 1 128 ? 20.193 106.859 179.242 0.52 21.67 125 SER B CA 1
ATOM 2324 C C A SER B 1 128 ? 20.044 106.826 177.674 0.48 22.75 125 SER B C 1
ATOM 2325 C C B SER B 1 128 ? 20.059 106.503 177.765 0.52 22.11 125 SER B C 1
ATOM 2326 O O A SER B 1 128 ? 21.004 107.017 176.920 0.48 22.93 125 SER B O 1
ATOM 2327 O O B SER B 1 128 ? 21.080 106.245 177.118 0.52 22.30 125 SER B O 1
ATOM 2332 N N . PHE B 1 129 ? 18.839 106.482 177.220 1.00 21.81 126 PHE B N 1
ATOM 2333 C CA . PHE B 1 129 ? 18.626 106.152 175.818 1.00 22.35 126 PHE B CA 1
ATOM 2334 C C . PHE B 1 129 ? 17.743 107.143 175.060 1.00 25.28 126 PHE B C 1
ATOM 2335 O O . PHE B 1 129 ? 17.678 107.061 173.833 1.00 28.32 126 PHE B O 1
ATOM 2343 N N . ILE B 1 130 ? 17.098 108.094 175.743 1.00 25.62 127 ILE B N 1
ATOM 2344 C CA . ILE B 1 130 ? 16.152 109.026 175.117 1.00 28.08 127 ILE B CA 1
ATOM 2345 C C . ILE B 1 130 ? 16.895 110.068 174.282 1.00 30.65 127 ILE B C 1
ATOM 2346 O O . ILE B 1 130 ? 18.059 110.377 174.530 1.00 31.70 127 ILE B O 1
ATOM 2351 N N . SER B 1 131 ? 16.200 110.645 173.292 1.00 33.99 128 SER B N 1
ATOM 2352 C CA . SER B 1 131 ? 16.679 111.841 172.602 1.00 36.53 128 SER B CA 1
ATOM 2353 C C . SER B 1 131 ? 15.488 112.655 172.102 1.00 36.53 128 SER B C 1
ATOM 2354 O O . SER B 1 131 ? 14.388 112.122 171.921 1.00 35.39 128 SER B O 1
ATOM 2357 N N . SER B 1 132 ? 15.718 113.959 171.883 1.00 36.23 129 SER B N 1
ATOM 2358 C CA . SER B 1 132 ? 14.694 114.804 171.271 1.00 35.39 129 SER B CA 1
ATOM 2359 C C . SER B 1 132 ? 14.230 114.218 169.940 1.00 34.06 129 SER B C 1
ATOM 2360 O O . SER B 1 132 ? 13.026 114.191 169.645 1.00 31.93 129 SER B O 1
ATOM 2363 N N . SER B 1 133 ? 15.174 113.725 169.131 1.00 34.08 130 SER B N 1
ATOM 2364 C CA . SER B 1 133 ? 14.849 113.253 167.786 1.00 35.56 130 SER B CA 1
ATOM 2365 C C . SER B 1 133 ? 13.955 112.019 167.827 1.00 35.37 130 SER B C 1
ATOM 2366 O O . SER B 1 133 ? 12.976 111.921 167.073 1.00 32.75 130 SER B O 1
ATOM 2369 N N . LEU B 1 134 ? 14.261 111.079 168.714 1.00 34.08 131 LEU B N 1
ATOM 2370 C CA . LEU B 1 134 ? 13.474 109.858 168.797 1.00 33.11 131 LEU B CA 1
ATOM 2371 C C . LEU B 1 134 ? 12.081 110.148 169.332 1.00 30.09 131 LEU B C 1
ATOM 2372 O O . LEU B 1 134 ? 11.089 109.569 168.865 1.00 29.73 131 LEU B O 1
ATOM 2377 N N . VAL B 1 135 ? 11.985 111.044 170.312 1.00 28.23 132 VAL B N 1
ATOM 2378 C CA . VAL B 1 135 ? 10.674 111.448 170.812 1.00 26.42 132 VAL B CA 1
ATOM 2379 C C . VAL B 1 135 ? 9.823 112.006 169.677 1.00 25.20 132 VAL B C 1
ATOM 2380 O O . VAL B 1 135 ? 8.648 111.650 169.521 1.00 24.99 132 VAL B O 1
ATOM 2384 N N . LYS B 1 136 ? 10.406 112.884 168.858 1.00 25.18 133 LYS B N 1
ATOM 2385 C CA . LYS B 1 136 ? 9.648 113.503 167.774 1.00 25.45 133 LYS B CA 1
ATOM 2386 C C . LYS B 1 136 ? 9.212 112.471 166.736 1.00 23.79 133 LYS B C 1
ATOM 2387 O O . LYS B 1 136 ? 8.093 112.541 166.214 1.00 23.80 133 LYS B O 1
ATOM 2393 N N . GLU B 1 137 ? 10.069 111.499 166.426 1.00 26.65 134 GLU B N 1
ATOM 2394 C CA . GLU B 1 137 ? 9.694 110.483 165.449 1.00 28.21 134 GLU B CA 1
ATOM 2395 C C . GLU B 1 137 ? 8.510 109.653 165.939 1.00 25.39 134 GLU B C 1
ATOM 2396 O O . GLU B 1 137 ? 7.583 109.369 165.173 1.00 25.56 134 GLU B O 1
ATOM 2402 N N . VAL B 1 138 ? 8.523 109.254 167.213 1.00 22.17 135 VAL B N 1
ATOM 2403 C CA . VAL B 1 138 ? 7.397 108.495 167.749 1.00 21.18 135 VAL B CA 1
ATOM 2404 C C . VAL B 1 138 ? 6.137 109.356 167.776 1.00 20.70 135 VAL B C 1
ATOM 2405 O O . VAL B 1 138 ? 5.048 108.907 167.393 1.00 20.12 135 VAL B O 1
ATOM 2409 N N . ALA B 1 139 ? 6.266 110.611 168.209 1.00 20.79 136 ALA B N 1
ATOM 2410 C CA . ALA B 1 139 ? 5.101 111.488 168.272 1.00 21.10 136 ALA B CA 1
ATOM 2411 C C . ALA B 1 139 ? 4.492 111.737 166.894 1.00 21.03 136 ALA B C 1
ATOM 2412 O O . ALA B 1 139 ? 3.263 111.867 166.778 1.00 22.61 136 ALA B O 1
ATOM 2414 N N . ARG B 1 140 ? 5.323 111.806 165.842 1.00 22.25 137 ARG B N 1
ATOM 2415 C CA . ARG B 1 140 ? 4.794 111.970 164.487 1.00 25.41 137 ARG B CA 1
ATOM 2416 C C . ARG B 1 140 ? 3.893 110.815 164.090 1.00 24.36 137 ARG B C 1
ATOM 2417 O O . ARG B 1 140 ? 3.101 110.951 163.151 1.00 25.66 137 ARG B O 1
ATOM 2425 N N . HIS B 1 141 ? 4.017 109.674 164.765 1.00 22.17 138 HIS B N 1
ATOM 2426 C CA . HIS B 1 141 ? 3.144 108.532 164.535 1.00 23.02 138 HIS B CA 1
ATOM 2427 C C . HIS B 1 141 ? 2.155 108.327 165.668 1.00 24.03 138 HIS B C 1
ATOM 2428 O O . HIS B 1 141 ? 1.619 107.226 165.829 1.00 25.75 138 HIS B O 1
ATOM 2435 N N . GLN B 1 142 ? 1.896 109.378 166.440 1.00 23.87 139 GLN B N 1
ATOM 2436 C CA . GLN B 1 142 ? 0.918 109.375 167.519 1.00 24.85 139 GLN B CA 1
ATOM 2437 C C . GLN B 1 142 ? 1.288 108.415 168.642 1.00 25.05 139 GLN B C 1
ATOM 2438 O O . GLN B 1 142 ? 0.437 108.062 169.460 1.00 27.26 139 GLN B O 1
ATOM 2444 N N . GLY B 1 143 ? 2.546 107.983 168.705 1.00 22.97 140 GLY B N 1
ATOM 2445 C CA . GLY B 1 143 ? 2.964 107.120 169.795 1.00 23.03 140 GLY B CA 1
ATOM 2446 C C . GLY B 1 143 ? 3.036 107.884 171.104 1.00 22.60 140 GLY B C 1
ATOM 2447 O O . GLY B 1 143 ? 3.259 109.093 171.136 1.00 22.40 140 GLY B O 1
ATOM 2448 N N . ASP B 1 144 ? 2.856 107.158 172.204 1.00 23.78 141 ASP B N 1
ATOM 2449 C CA . ASP B 1 144 ? 2.749 107.765 173.528 1.00 24.16 141 ASP B CA 1
ATOM 2450 C C . ASP B 1 144 ? 4.145 108.053 174.067 1.00 25.04 141 ASP B C 1
ATOM 2451 O O . ASP B 1 144 ? 4.874 107.129 174.433 1.00 25.01 141 ASP B O 1
ATOM 2456 N N . VAL B 1 145 ? 4.506 109.334 174.147 1.00 26.06 142 VAL B N 1
ATOM 2457 C CA . VAL B 1 145 ? 5.806 109.758 174.654 1.00 25.03 142 VAL B CA 1
ATOM 2458 C C . VAL B 1 145 ? 5.671 110.543 175.958 1.00 25.12 142 VAL B C 1
ATOM 2459 O O . VAL B 1 145 ? 6.600 111.248 176.351 1.00 27.05 142 VAL B O 1
ATOM 2463 N N . THR B 1 146 ? 4.519 110.451 176.631 1.00 24.18 143 THR B N 1
ATOM 2464 C CA . THR B 1 146 ? 4.318 111.252 177.837 1.00 25.64 143 THR B CA 1
ATOM 2465 C C . THR B 1 146 ? 5.358 110.938 178.906 1.00 23.61 143 THR B C 1
ATOM 2466 O O . THR B 1 146 ? 5.714 111.818 179.704 1.00 25.25 143 THR B O 1
ATOM 2470 N N . HIS B 1 147 ? 5.867 109.704 178.918 1.00 22.02 144 HIS B N 1
ATOM 2471 C CA . HIS B 1 147 ? 6.856 109.290 179.907 1.00 21.66 144 HIS B CA 1
ATOM 2472 C C . HIS B 1 147 ? 8.130 110.119 179.818 1.00 22.20 144 HIS B C 1
ATOM 2473 O O . HIS B 1 147 ? 8.827 110.298 180.824 1.00 23.23 144 HIS B O 1
ATOM 2480 N N . PHE B 1 148 ? 8.437 110.650 178.637 1.00 21.37 145 PHE B N 1
ATOM 2481 C CA . PHE B 1 148 ? 9.744 111.230 178.359 1.00 21.27 145 PHE B CA 1
ATOM 2482 C C . PHE B 1 148 ? 9.786 112.742 178.472 1.00 21.90 145 PHE B C 1
ATOM 2483 O O . PHE B 1 148 ? 10.863 113.322 178.320 1.00 22.44 145 PHE B O 1
ATOM 2491 N N . LEU B 1 149 ? 8.655 113.391 178.707 1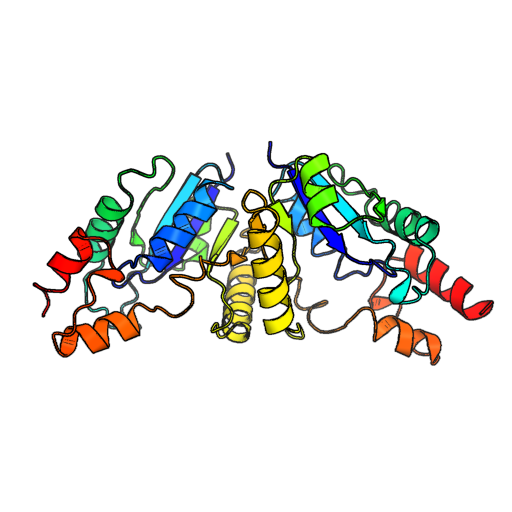.00 22.05 146 LEU B N 1
ATOM 2492 C CA . LEU B 1 149 ? 8.569 114.829 178.536 1.00 23.52 146 LEU B CA 1
ATOM 2493 C C . LEU B 1 149 ? 7.876 115.468 179.726 1.00 24.91 146 LEU B C 1
ATOM 2494 O O . LEU B 1 149 ? 6.963 114.880 180.312 1.00 26.25 146 LEU B O 1
ATOM 2499 N N . PRO B 1 150 ? 8.280 116.680 180.093 1.00 26.08 147 PRO B N 1
ATOM 2500 C CA . PRO B 1 150 ? 7.458 117.473 181.008 1.00 27.99 147 PRO B CA 1
ATOM 2501 C C . PRO B 1 150 ? 6.062 117.635 180.423 1.00 30.34 147 PRO B C 1
ATOM 2502 O O . 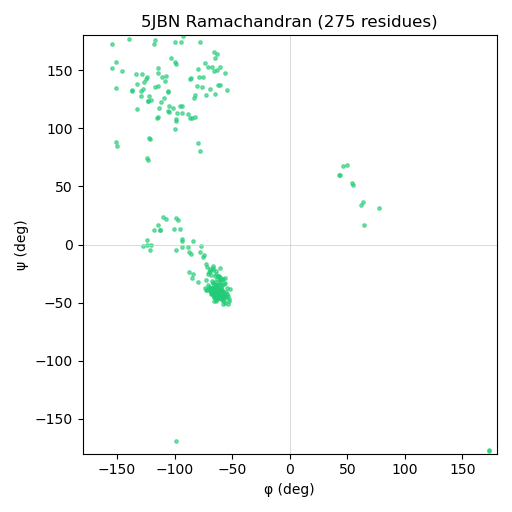PRO B 1 150 ? 5.880 117.682 179.205 1.00 29.97 147 PRO B O 1
ATOM 2506 N N . GLU B 1 151 ? 5.066 117.705 181.312 1.00 33.20 148 GLU B N 1
ATOM 2507 C CA . GLU B 1 151 ? 3.675 117.759 180.868 1.00 34.88 148 GLU B CA 1
ATOM 2508 C C . GLU B 1 151 ? 3.433 118.910 179.901 1.00 34.99 148 GLU B C 1
ATOM 2509 O O . GLU B 1 151 ? 2.787 118.729 178.860 1.00 34.54 148 GLU B O 1
ATOM 2511 N N . ASN B 1 152 ? 3.961 120.100 180.214 1.00 35.79 149 ASN B N 1
ATOM 2512 C CA . ASN B 1 152 ? 3.761 121.240 179.328 1.00 35.43 149 ASN B CA 1
ATOM 2513 C C . ASN B 1 152 ? 4.349 120.985 177.945 1.00 34.73 149 ASN B C 1
ATOM 2514 O O . ASN B 1 152 ? 3.786 121.425 176.936 1.00 36.07 149 ASN B O 1
ATOM 2519 N N . VAL B 1 153 ? 5.459 120.250 177.875 1.00 32.35 150 VAL B N 1
ATOM 2520 C CA . VAL B 1 153 ? 6.068 119.940 176.587 1.00 32.18 150 VAL B CA 1
ATOM 2521 C C . VAL B 1 153 ? 5.220 118.936 175.814 1.00 31.78 150 VAL B C 1
ATOM 2522 O O . VAL B 1 153 ? 5.072 119.040 174.590 1.00 32.32 150 VAL B O 1
ATOM 2526 N N . HIS B 1 154 ? 4.656 117.947 176.509 1.00 32.90 151 HIS B N 1
ATOM 2527 C CA . HIS B 1 154 ? 3.781 116.991 175.843 1.00 33.05 151 HIS B CA 1
ATOM 2528 C C . HIS B 1 154 ? 2.610 117.696 175.170 1.00 33.75 151 HIS B C 1
ATOM 2529 O O . HIS B 1 154 ? 2.290 117.421 174.010 1.00 34.41 151 HIS B O 1
ATOM 2536 N N . GLN B 1 155 ? 1.976 118.633 175.876 1.00 35.21 152 GLN B N 1
ATOM 2537 C CA . GLN B 1 155 ? 0.855 119.366 175.295 1.00 37.11 152 GLN B CA 1
ATOM 2538 C C . GLN B 1 155 ? 1.278 120.108 174.033 1.00 36.63 152 GLN B C 1
ATOM 2539 O O . GLN B 1 155 ? 0.605 120.034 172.997 1.00 37.64 152 GLN B O 1
ATOM 2545 N N . ALA B 1 156 ? 2.413 120.812 174.097 1.00 34.24 153 ALA B N 1
ATOM 2546 C CA . ALA B 1 156 ? 2.857 121.609 172.960 1.00 34.50 153 ALA B CA 1
ATOM 2547 C C . ALA B 1 156 ? 3.190 120.731 171.765 1.00 35.79 153 ALA B C 1
ATOM 2548 O O . ALA B 1 156 ? 2.949 121.114 170.614 1.00 37.67 153 ALA B O 1
ATOM 2550 N N . LEU B 1 157 ? 3.783 119.563 172.017 1.00 34.25 154 LEU B N 1
ATOM 2551 C CA . LEU B 1 157 ? 4.057 118.630 170.935 1.00 33.71 154 LEU B CA 1
ATOM 2552 C C . LEU B 1 157 ? 2.764 118.153 170.281 1.00 37.33 154 LEU B C 1
ATOM 2553 O O . LEU B 1 157 ? 2.683 118.052 169.048 1.00 36.55 154 LEU B O 1
ATOM 2558 N N A MET B 1 158 ? 1.749 117.841 171.091 0.49 38.66 155 MET B N 1
ATOM 2559 N N B MET B 1 158 ? 1.735 117.879 171.087 0.51 38.66 155 MET B N 1
ATOM 2560 C CA A MET B 1 158 ? 0.438 117.484 170.551 0.49 40.63 155 MET B CA 1
ATOM 2561 C CA B MET B 1 158 ? 0.449 117.461 170.534 0.51 40.50 155 MET B CA 1
ATOM 2562 C C A MET B 1 158 ? -0.070 118.554 169.592 0.49 42.47 155 MET B C 1
ATOM 2563 C C B MET B 1 158 ? -0.179 118.545 169.661 0.51 42.02 155 MET B C 1
ATOM 2564 O O A MET B 1 158 ? -0.548 118.252 168.492 0.49 43.21 155 MET B O 1
ATOM 2565 O O B MET B 1 158 ? -0.866 118.231 168.682 0.51 42.21 155 MET B O 1
ATOM 2574 N N . ALA B 1 159 ? 0.040 119.821 169.995 1.00 42.71 156 ALA B N 1
ATOM 2575 C CA . ALA B 1 159 ? -0.547 120.906 169.214 1.00 44.78 156 ALA B CA 1
ATOM 2576 C C . ALA B 1 159 ? 0.218 121.160 167.920 1.00 46.43 156 ALA B C 1
ATOM 2577 O O . ALA B 1 159 ? -0.394 121.419 166.876 1.00 47.50 156 ALA B O 1
ATOM 2579 N N . LYS B 1 160 ? 1.552 121.127 167.974 1.00 45.61 157 LYS B N 1
ATOM 2580 C CA . LYS B 1 160 ? 2.337 121.308 166.757 1.00 46.58 157 LYS B CA 1
ATOM 2581 C C . LYS B 1 160 ? 2.004 120.235 165.732 1.00 47.82 157 LYS B C 1
ATOM 2582 O O . LYS B 1 160 ? 1.963 120.507 164.525 1.00 48.43 157 LYS B O 1
ATOM 2588 N N . LEU B 1 161 ? 1.760 119.014 166.199 1.00 46.76 158 LEU B N 1
ATOM 2589 C CA . LEU B 1 161 ? 1.371 117.917 165.336 1.00 47.10 158 LEU B CA 1
ATOM 2590 C C . LEU B 1 161 ? -0.147 117.879 165.214 1.00 49.23 158 LEU B C 1
ATOM 2591 O O . LEU B 1 161 ? -0.699 118.301 164.205 1.00 50.98 158 LEU B O 1
#

Nearest PDB structures (foldseek):
  1qjc-assembly1_B  TM=9.857E-01  e=5.089E-29  Escherichia coli
  8i8i-assembly2_C-2  TM=9.770E-01  e=1.765E-27  Klebsiella pneumoniae
  3l93-assembly1_A  TM=9.818E-01  e=8.467E-25  Yersinia pestis CO92
  5ts2-assembly1_A  TM=9.876E-01  e=2.258E-23  Pseudomonas aeruginosa LESB58
  3k9w-assembly1_A  TM=9.840E-01  e=3.124E-22  Burkholderia pseudomallei 1710b

CATH classification: 3.40.50.620

Organism: Escherichia coli (strain K12) (NCBI:txid83333)